Protein 1YWF (pdb70)

InterPro domains:
  IPR000387 Tyrosine-specific protein phosphatases domain [PS50056] (140-214)
  IPR026893 Tyrosine/serine-protein phosphatase IphP-type [PF13350] (5-275)
  IPR029021 Protein-tyrosine phosphatase-like [G3DSA:3.90.190.10] (4-276)
  IPR029021 Protein-tyrosine phosphatase-like [SSF52799] (5-275)

B-factor: mean 33.9, std 11.04, range [18.02, 76.94]

Solvent-accessible surface area: 10235 Å² total; per-residue (Å²): 220,123,1,44,24,14,17,12,25,6,13,0,9,86,37,1,116,72,9,108,105,20,34,1,4,1,0,0,2,0,0,66,4,65,113,54,0,61,58,7,0,67,176,58,34,5,55,5,0,0,1,0,1,12,81,100,0,28,84,74,7,17,98,11,119,32,25,152,74,21,77,46,22,111,1,39,0,48,11,0,17,122,144,131,79,80,47,6,33,138,62,0,19,69,15,0,98,75,2,1,80,71,130,8,0,44,116,0,1,65,86,0,0,58,10,0,8,58,30,108,18,0,0,0,0,2,0,4,0,2,5,1,0,1,1,1,2,7,3,1,0,59,8,2,55,25,107,186,106,53,12,26,46,1,2,63,77,2,60,99,17,11,75,94,5,83,63,39,0,61,80,6,54,136,55,112,170,123,28,109,36,0,14,3,1,69,12,0,62,138,30,85,44,12,100,13,2,1,0,5,85,40,94,0,15,58,4,0,60,94,18,0,66,127,76,55,58,48,16,27,14,0,14,168,92,10,54,5,53,115,51,21,9,76,135,0,83,59,27,0,78

Nearest PDB structures (foldseek):
  1ywf-assembly1_A  TM=1.004E+00  e=5.879E-43  Mycobacterium tuberculosis
  2oz5-assembly1_A  TM=9.245E-01  e=1.054E-34  Mycobacterium tuberculosis H37Rv
  2oz5-assembly2_B  TM=9.286E-01  e=2.859E-34  Mycobacterium tuberculosis H37Rv
  8dhi-assembly2_B  TM=7.497E-01  e=1.451E-12  Clostridioides difficile 6050
  8dhi-assembly1_A  TM=7.530E-01  e=2.725E-12  Clostridioides difficile 6050

Foldseek 3Di:
DDQPQWFPKDFLCVQVVVWDTLAEIFTAAQLRGDPSNQVVCVVSQAQEEEEQEAVLQCVFSHHRPHDPNHHYDDQHFDDLFPVPPVVLVVSLLVSLLCRLVTVRNLVSLLVSLLCLLVLGRYYYYYHGRQRSVLLSQLLLCVLLPDDPVSSVRSNQSSLVCLVVVVVVLVVCVVCCVVTPDDRLSVVCVVSVVDSSSSGDDSSSSVSNLVSCCVPQVHSVSSCVVSVHDVSSSVSSSVSTD

Structure (mmCIF, N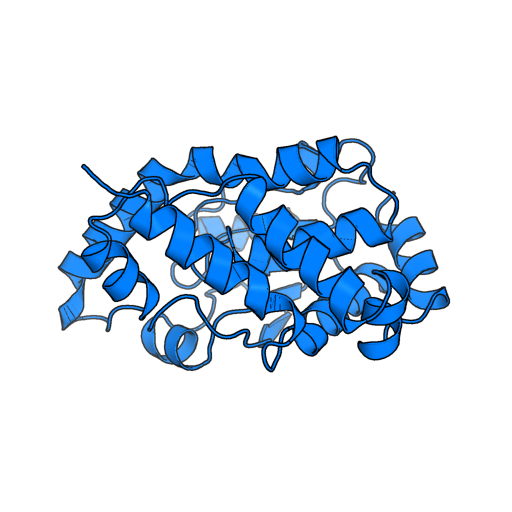/CA/C/O backbone):
data_1YWF
#
_entry.id   1YWF
#
_cell.length_a   113.068
_cell.length_b   113.068
_cell.length_c   53.292
_cell.angle_alpha   90.00
_cell.angle_beta   90.00
_cell.angle_gamma   90.00
#
_symmetry.space_group_name_H-M   'I 41'
#
loop_
_entity.id
_entity.type
_entity.pdbx_description
1 polymer 'PHOSPHOTYROSINE PROTEIN PHOSPHATASE PTPB'
2 non-polymer 'PHOSPHATE ION'
3 water water
#
loop_
_atom_site.group_PDB
_atom_site.id
_atom_site.type_symbol
_atom_site.label_atom_id
_atom_site.label_alt_id
_atom_site.label_comp_id
_atom_site.label_asym_id
_atom_site.label_entity_id
_atom_site.label_seq_id
_atom_site.pdbx_PDB_ins_code
_atom_site.Cartn_x
_atom_site.Cartn_y
_atom_site.Cartn_z
_atom_site.occupancy
_atom_site.B_iso_or_equiv
_atom_site.auth_seq_id
_atom_site.auth_comp_id
_atom_site.auth_asym_id
_atom_site.auth_atom_id
_atom_site.pdbx_PDB_model_num
ATOM 1 N N . ARG A 1 24 ? 7.511 46.981 14.258 1.00 46.91 4 ARG A N 1
ATOM 2 C CA . ARG A 1 24 ? 7.057 47.032 12.837 1.00 47.14 4 ARG A CA 1
ATOM 3 C C . ARG A 1 24 ? 7.149 48.454 12.261 1.00 44.77 4 ARG A C 1
ATOM 4 O O . ARG A 1 24 ? 7.798 48.643 11.247 1.00 45.20 4 ARG A O 1
ATOM 12 N N . GLU A 1 25 ? 6.489 49.425 12.914 1.00 42.64 5 GLU A N 1
ATOM 13 C CA . GLU A 1 25 ? 6.285 50.786 12.396 1.00 40.70 5 GLU A CA 1
ATOM 14 C C . GLU A 1 25 ? 7.010 51.885 13.188 1.00 37.71 5 GLU A C 1
ATOM 15 O O . GLU A 1 25 ? 7.249 51.776 14.392 1.00 37.47 5 GLU A O 1
ATOM 21 N N . LEU A 1 26 ? 7.297 52.974 12.490 1.00 34.71 6 LEU A N 1
ATOM 22 C CA . LEU A 1 26 ? 7.928 54.158 13.057 1.00 32.83 6 LEU A CA 1
ATOM 23 C C . LEU A 1 26 ? 7.124 55.354 12.548 1.00 32.42 6 LEU A C 1
ATOM 24 O O . LEU A 1 26 ? 7.421 55.925 11.503 1.00 31.01 6 LEU A O 1
ATOM 29 N N . PRO A 1 27 ? 6.021 55.686 13.228 1.00 31.97 7 PRO A N 1
ATOM 30 C CA . PRO A 1 27 ? 5.071 56.656 12.662 1.00 31.54 7 PRO A CA 1
ATOM 31 C C . PRO A 1 27 ? 5.654 58.019 12.286 1.00 29.40 7 PRO A C 1
ATOM 32 O O . PRO A 1 27 ? 6.359 58.672 13.062 1.00 31.00 7 PRO A O 1
ATOM 36 N N . GLY A 1 28 ? 5.386 58.417 11.036 1.00 28.81 8 GLY A N 1
ATOM 37 C CA . GLY A 1 28 ? 5.916 59.617 10.412 1.00 28.14 8 GLY A CA 1
ATOM 38 C C . GLY A 1 28 ? 7.143 59.366 9.540 1.00 26.94 8 GLY A C 1
ATOM 39 O O . GLY A 1 28 ? 7.557 60.229 8.751 1.00 26.16 8 GLY A O 1
ATOM 40 N N . ALA A 1 29 ? 7.683 58.159 9.650 1.00 26.13 9 ALA A N 1
ATOM 41 C CA . ALA A 1 29 ? 8.750 57.696 8.757 1.00 25.16 9 ALA A CA 1
ATOM 42 C C . ALA A 1 29 ? 8.313 56.419 8.034 1.00 25.14 9 ALA A C 1
ATOM 43 O O . ALA A 1 29 ? 7.221 55.876 8.276 1.00 25.57 9 ALA A O 1
ATOM 45 N N . TRP A 1 30 ? 9.132 55.968 7.091 1.00 24.79 10 TRP A N 1
ATOM 46 C CA . TRP A 1 30 ? 8.801 54.772 6.341 1.00 23.84 10 TRP A CA 1
ATOM 47 C C . TRP A 1 30 ? 10.106 53.977 6.084 1.00 23.68 10 TRP A C 1
ATOM 48 O O . TRP A 1 30 ? 11.196 54.413 6.461 1.00 21.87 10 TRP A O 1
ATOM 59 N N . ASN A 1 31 ? 9.963 52.795 5.522 1.00 22.49 11 ASN A N 1
ATOM 60 C CA . ASN A 1 31 ? 11.136 51.943 5.206 1.00 21.75 11 ASN A CA 1
ATOM 61 C C . ASN A 1 31 ? 11.981 51.670 6.455 1.00 20.98 11 ASN A C 1
ATOM 62 O O . ASN A 1 31 ? 13.206 51.602 6.401 1.00 21.93 11 ASN A O 1
ATOM 67 N N . PHE A 1 32 ? 11.309 51.467 7.570 1.00 21.68 12 PHE A N 1
ATOM 68 C CA . PHE A 1 32 ? 11.948 51.243 8.862 1.00 21.29 12 PHE A CA 1
ATOM 69 C C . PHE A 1 32 ? 12.048 49.773 9.242 1.00 20.70 12 PHE A C 1
ATOM 70 O O . PHE A 1 32 ? 11.089 49.016 9.167 1.00 22.11 12 PHE A O 1
ATOM 78 N N . ARG A 1 33 ? 13.212 49.360 9.695 1.00 20.61 13 ARG A N 1
ATOM 79 C CA . ARG A 1 33 ? 13.382 48.025 10.237 1.00 21.15 13 ARG A CA 1
ATOM 80 C C . ARG A 1 33 ? 14.617 47.938 11.086 1.00 21.28 13 ARG A C 1
ATOM 81 O O . ARG A 1 33 ? 15.544 48.703 10.936 1.00 21.58 13 ARG A O 1
ATOM 89 N N . ASP A 1 34 ? 14.584 46.992 12.022 1.00 22.41 14 ASP A N 1
ATOM 90 C CA . ASP A 1 34 ? 15.779 46.502 12.667 1.00 22.53 14 ASP A CA 1
ATOM 91 C C . ASP A 1 34 ? 16.467 45.565 11.655 1.00 22.55 14 ASP A C 1
ATOM 92 O O . ASP A 1 34 ? 15.847 44.680 11.057 1.00 22.99 14 ASP A O 1
ATOM 97 N N . VAL A 1 35 ? 17.761 45.694 11.515 1.00 22.86 15 VAL A N 1
ATOM 98 C CA . VAL A 1 35 ? 18.479 44.862 10.563 1.00 24.05 15 VAL A CA 1
ATOM 99 C C . VAL A 1 35 ? 18.433 43.426 11.022 1.00 24.50 15 VAL A C 1
ATOM 100 O O . VAL A 1 35 ? 18.482 42.511 10.224 1.00 22.99 15 VAL A O 1
ATOM 104 N N . ALA A 1 36 ? 18.311 43.243 12.339 1.00 24.05 16 ALA A N 1
ATOM 105 C CA . ALA A 1 36 ? 18.235 41.899 12.944 1.00 25.81 16 ALA A CA 1
ATOM 106 C C . ALA A 1 36 ? 16.917 41.185 12.596 1.00 27.13 16 ALA A C 1
ATOM 107 O O . ALA A 1 36 ? 16.831 39.985 12.735 1.00 27.81 16 ALA A O 1
ATOM 109 N N . ASP A 1 37 ? 15.907 41.918 12.128 1.00 27.98 17 ASP A N 1
ATOM 110 C CA . ASP A 1 37 ? 14.682 41.273 11.658 1.00 28.73 17 ASP A CA 1
ATOM 111 C C . ASP A 1 37 ? 15.004 40.350 10.493 1.00 29.07 17 ASP A C 1
ATOM 112 O O . ASP A 1 37 ? 14.352 39.344 10.313 1.00 30.53 17 ASP A O 1
ATOM 117 N N . THR A 1 38 ? 16.026 40.674 9.718 1.00 28.45 18 THR A N 1
ATOM 118 C CA . THR A 1 38 ? 16.424 39.884 8.579 1.00 27.82 18 THR A CA 1
ATOM 119 C C . THR A 1 38 ? 17.641 39.035 8.906 1.00 28.55 18 THR A C 1
ATOM 120 O O . THR A 1 38 ? 17.622 37.801 8.712 1.00 28.77 18 THR A O 1
ATOM 124 N N . ALA A 1 39 ? 18.691 39.684 9.412 1.00 27.94 19 ALA A N 1
ATOM 125 C CA . ALA A 1 39 ? 19.966 39.033 9.715 1.00 28.40 19 ALA A CA 1
ATOM 126 C C . ALA A 1 39 ? 19.838 38.519 11.116 1.00 29.58 19 ALA A C 1
ATOM 127 O O . ALA A 1 39 ? 20.212 39.211 12.059 1.00 29.94 19 ALA A O 1
ATOM 129 N N . THR A 1 40 ? 19.337 37.305 11.238 1.00 30.82 20 THR A N 1
ATOM 130 C CA . THR A 1 40 ? 18.941 36.786 12.519 1.00 33.20 20 THR A CA 1
ATOM 131 C C . THR A 1 40 ? 20.125 36.388 13.417 1.00 33.18 20 THR A C 1
ATOM 132 O O . THR A 1 40 ? 19.927 36.094 14.588 1.00 34.30 20 THR A O 1
ATOM 136 N N . ALA A 1 41 ? 21.338 36.419 12.894 1.00 33.33 21 ALA A N 1
ATOM 137 C CA . ALA A 1 41 ? 22.533 36.242 13.735 1.00 33.67 21 ALA A CA 1
ATOM 138 C C . ALA A 1 41 ? 22.880 37.499 14.531 1.00 34.19 21 ALA A C 1
ATOM 139 O O . ALA A 1 41 ? 23.684 37.437 15.478 1.00 34.52 21 ALA A O 1
ATOM 141 N N . LEU A 1 42 ? 22.312 38.647 14.151 1.00 32.65 22 LEU A N 1
ATOM 142 C CA . LEU A 1 42 ? 22.477 39.866 14.928 1.00 32.39 22 LEU A CA 1
ATOM 143 C C . LEU A 1 42 ? 21.610 39.869 16.173 1.00 31.74 22 LEU A C 1
ATOM 144 O O . LEU A 1 42 ? 20.489 39.369 16.165 1.00 31.53 22 LEU A O 1
ATOM 149 N N . ARG A 1 43 ? 22.124 40.462 17.231 1.00 31.58 23 ARG A N 1
ATOM 150 C CA . ARG A 1 43 ? 21.329 40.846 18.373 1.00 32.81 23 ARG A CA 1
ATOM 151 C C . ARG A 1 43 ? 20.327 41.908 17.930 1.00 32.72 23 ARG A C 1
ATOM 152 O O . ARG A 1 43 ? 20.713 42.871 17.284 1.00 31.45 23 ARG A O 1
ATOM 160 N N . PRO A 1 44 ? 19.065 41.741 18.302 1.00 33.30 24 PRO A N 1
ATOM 161 C CA . PRO A 1 44 ? 18.061 42.776 18.079 1.00 33.43 24 PRO A CA 1
ATOM 162 C C . PRO A 1 44 ? 18.325 44.038 18.886 1.00 33.05 24 PRO A C 1
ATOM 163 O O . PRO A 1 44 ? 18.981 44.006 19.927 1.00 33.47 24 PRO A O 1
ATOM 167 N N . GLY A 1 45 ? 17.848 45.165 18.370 1.00 32.33 25 GLY A N 1
ATOM 168 C CA . GLY A 1 45 ? 17.919 46.446 19.045 1.00 31.89 25 GLY A CA 1
ATOM 169 C C . GLY A 1 45 ? 19.214 47.228 18.951 1.00 32.08 25 GLY A C 1
ATOM 170 O O . GLY A 1 45 ? 19.419 48.201 19.699 1.00 32.75 25 GLY A O 1
ATOM 171 N N . ARG A 1 46 ? 20.116 46.808 18.070 1.00 30.09 26 ARG A N 1
ATOM 172 C CA . ARG A 1 46 ? 21.431 47.446 17.922 1.00 30.48 26 ARG A CA 1
ATOM 173 C C . ARG A 1 46 ? 21.540 48.359 16.680 1.00 28.67 26 ARG A C 1
ATOM 174 O O . ARG A 1 46 ? 22.088 49.468 16.758 1.00 29.16 26 ARG A O 1
ATOM 182 N N . LEU A 1 47 ? 21.047 47.872 15.539 1.00 26.64 27 LEU A N 1
ATOM 183 C CA . LEU A 1 47 ? 21.173 48.606 14.299 1.00 24.67 27 LEU A CA 1
ATOM 184 C C . LEU A 1 47 ? 19.851 48.646 13.555 1.00 22.50 27 LEU A C 1
ATOM 185 O O . LEU A 1 47 ? 19.363 47.637 13.098 1.00 20.72 27 LEU A O 1
ATOM 190 N N . PHE A 1 48 ? 19.321 49.837 13.459 1.00 21.65 28 PHE A N 1
ATOM 191 C CA . PHE A 1 48 ? 18.080 50.106 12.807 1.00 21.14 28 PHE A CA 1
ATOM 192 C C . PHE A 1 48 ? 18.390 50.998 11.603 1.00 19.54 28 PHE A C 1
ATOM 193 O O . PHE A 1 48 ? 19.449 51.628 11.522 1.00 21.04 28 PHE A O 1
ATOM 201 N N . ARG A 1 49 ? 17.401 51.061 10.730 1.00 20.38 29 ARG A N 1
ATOM 202 C CA . ARG A 1 49 ? 17.458 51.839 9.509 1.00 18.92 29 ARG A CA 1
ATOM 203 C C . ARG A 1 49 ? 16.072 52.311 9.112 1.00 19.50 29 ARG A C 1
ATOM 204 O O . ARG A 1 49 ? 15.081 51.630 9.381 1.00 18.98 29 ARG A O 1
ATOM 212 N N . SER A 1 50 ? 16.040 53.447 8.419 1.00 18.99 30 SER A N 1
ATOM 213 C CA . SER A 1 50 ? 14.786 54.030 7.992 1.00 18.63 30 SER A CA 1
ATOM 214 C C . SER A 1 50 ? 14.986 55.127 6.973 1.00 18.35 30 SER A C 1
ATOM 215 O O . SER A 1 50 ? 16.097 55.505 6.601 1.00 18.52 30 SER A O 1
ATOM 218 N N . SER A 1 51 ? 13.850 55.649 6.527 1.00 20.12 31 SER A N 1
ATOM 219 C CA . SER A 1 51 ? 13.777 56.923 5.846 1.00 20.18 31 SER A CA 1
ATOM 220 C C . SER A 1 51 ? 14.173 58.059 6.785 1.00 20.70 31 SER A C 1
ATOM 221 O O . SER A 1 51 ? 14.397 57.854 7.962 1.00 21.17 31 SER A O 1
ATOM 224 N N . GLU A 1 52 ? 14.189 59.256 6.248 1.00 22.11 32 GLU A N 1
ATOM 225 C CA . GLU A 1 52 ? 14.327 60.411 7.092 1.00 23.25 32 GLU A CA 1
ATOM 226 C C . GLU A 1 52 ? 13.234 60.477 8.172 1.00 23.89 32 GLU A C 1
ATOM 227 O O . GLU A 1 52 ? 12.142 59.891 8.077 1.00 23.70 32 GLU A O 1
ATOM 233 N N . LEU A 1 53 ? 13.577 61.255 9.187 1.00 24.71 33 LEU A N 1
ATOM 234 C CA . LEU A 1 53 ? 12.824 61.371 10.405 1.00 25.72 33 LEU A CA 1
ATOM 235 C C . LEU A 1 53 ? 12.233 62.784 10.547 1.00 27.12 33 LEU A C 1
ATOM 236 O O . LEU A 1 53 ? 11.744 63.118 11.610 1.00 28.65 33 LEU A O 1
ATOM 241 N N . SER A 1 54 ? 12.238 63.550 9.461 1.00 28.04 34 SER A N 1
ATOM 242 C CA . SER A 1 54 ? 11.816 64.963 9.494 1.00 28.62 34 SER A CA 1
ATOM 243 C C . SER A 1 54 ? 10.312 65.161 9.737 1.00 29.69 34 SER A C 1
ATOM 244 O O . SER A 1 54 ? 9.883 66.307 9.960 1.00 30.38 34 SER A O 1
ATOM 247 N N . ARG A 1 55 ? 9.530 64.077 9.711 1.00 29.16 35 ARG A N 1
ATOM 248 C CA . ARG A 1 55 ? 8.089 64.157 9.959 1.00 29.52 35 ARG A CA 1
ATOM 249 C C . ARG A 1 55 ? 7.657 63.114 10.970 1.00 30.36 35 ARG A C 1
ATOM 250 O O . ARG A 1 55 ? 6.482 62.735 11.053 1.00 29.10 35 ARG A O 1
ATOM 258 N N . LEU A 1 56 ? 8.623 62.655 11.750 1.00 30.18 36 LEU A N 1
ATOM 259 C CA . LEU A 1 56 ? 8.314 61.788 12.854 1.00 32.34 36 LEU A CA 1
ATOM 260 C C . LEU A 1 56 ? 7.243 62.506 13.664 1.00 33.27 36 LEU A C 1
ATOM 261 O O . LEU A 1 56 ? 7.333 63.729 13.859 1.00 32.39 36 LEU A O 1
ATOM 266 N N . ASP A 1 57 ? 6.265 61.752 14.145 1.00 35.17 37 ASP A N 1
ATOM 267 C CA . ASP A 1 57 ? 5.251 62.335 15.056 1.00 37.08 37 ASP A CA 1
ATOM 268 C C . ASP A 1 57 ? 5.433 61.900 16.511 1.00 37.79 37 ASP A C 1
ATOM 269 O O . ASP A 1 57 ? 6.443 61.316 16.858 1.00 37.54 37 ASP A O 1
ATOM 274 N N . ASP A 1 58 ? 4.467 62.205 17.382 1.00 38.31 38 ASP A N 1
ATOM 275 C CA . ASP A 1 58 ? 4.609 61.829 18.786 1.00 38.69 38 ASP A CA 1
ATOM 276 C C . ASP A 1 58 ? 4.781 60.335 18.955 1.00 37.78 38 ASP A C 1
ATOM 277 O O . ASP A 1 58 ? 5.598 59.886 19.760 1.00 38.31 38 ASP A O 1
ATOM 282 N N . ALA A 1 59 ? 4.003 59.561 18.209 1.00 36.68 39 ALA A N 1
ATOM 283 C CA . ALA A 1 59 ? 4.065 58.107 18.287 1.00 36.58 39 ALA A CA 1
ATOM 284 C C . ALA A 1 59 ? 5.433 57.607 17.773 1.00 35.91 39 ALA A C 1
ATOM 285 O O . ALA A 1 59 ? 6.014 56.661 18.319 1.00 35.28 39 ALA A O 1
ATOM 287 N N . GLY A 1 60 ? 5.948 58.257 16.745 1.00 35.33 40 GLY A N 1
ATOM 288 C CA . GLY A 1 60 ? 7.296 57.938 16.267 1.00 35.20 40 GLY A CA 1
ATOM 289 C C . GLY A 1 60 ? 8.386 58.218 17.295 1.00 34.81 40 GLY A C 1
ATOM 290 O O . GLY A 1 60 ? 9.320 57.432 17.456 1.00 34.92 40 GLY A O 1
ATOM 291 N N . ARG A 1 61 ? 8.297 59.351 17.981 1.00 35.65 41 ARG A N 1
ATOM 292 C CA . ARG A 1 61 ? 9.300 59.698 18.970 1.00 35.75 41 ARG A CA 1
ATOM 293 C C . ARG A 1 61 ? 9.257 58.681 20.093 1.00 37.10 41 ARG A C 1
ATOM 294 O O . ARG A 1 61 ? 10.295 58.291 20.642 1.00 37.65 41 ARG A O 1
ATOM 302 N N . ALA A 1 62 ? 8.053 58.238 20.441 1.00 38.18 42 ALA A N 1
ATOM 303 C CA . ALA A 1 62 ? 7.878 57.270 21.524 1.00 38.42 42 ALA A CA 1
ATOM 304 C C . ALA A 1 62 ? 8.398 55.909 21.116 1.00 38.32 42 ALA A C 1
ATOM 305 O O . ALA A 1 62 ? 8.952 55.181 21.927 1.00 37.15 42 ALA A O 1
ATOM 307 N N . THR A 1 63 ? 8.209 55.567 19.842 1.00 37.57 43 THR A N 1
ATOM 308 C CA . THR A 1 63 ? 8.756 54.324 19.328 1.00 37.21 43 THR A CA 1
ATOM 309 C C . THR A 1 63 ? 10.284 54.321 19.472 1.00 36.33 43 THR A C 1
ATOM 310 O O . THR A 1 63 ? 10.842 53.315 19.824 1.00 36.44 43 THR A O 1
ATOM 314 N N . LEU A 1 64 ? 10.948 55.436 19.192 1.00 36.74 44 LEU A N 1
ATOM 315 C CA . LEU A 1 64 ? 12.410 55.504 19.283 1.00 36.66 44 LEU A CA 1
ATOM 316 C C . LEU A 1 64 ? 12.877 55.316 20.729 1.00 37.24 44 LEU A C 1
ATOM 317 O O . LEU A 1 64 ? 13.840 54.613 20.978 1.00 36.26 44 LEU A O 1
ATOM 322 N N . ARG A 1 65 ? 12.147 55.914 21.675 1.00 38.31 45 ARG A N 1
ATOM 323 C CA . ARG A 1 65 ? 12.485 55.801 23.095 1.00 39.49 45 ARG A CA 1
ATOM 324 C C . ARG A 1 65 ? 12.296 54.381 23.589 1.00 39.97 45 ARG A C 1
ATOM 325 O O . ARG A 1 65 ? 13.113 53.864 24.338 1.00 40.63 45 ARG A O 1
ATOM 327 N N . ARG A 1 66 ? 11.186 53.775 23.179 1.00 41.00 46 ARG A N 1
ATOM 328 C CA . ARG A 1 66 ? 10.849 52.397 23.503 1.00 41.33 46 ARG A CA 1
ATOM 329 C C . ARG A 1 66 ? 11.912 51.412 23.025 1.00 40.34 46 ARG A C 1
ATOM 330 O O . ARG A 1 66 ? 12.278 50.485 23.731 1.00 39.81 46 ARG A O 1
ATOM 338 N N . LEU A 1 67 ? 12.402 51.620 21.809 1.00 39.47 47 LEU A N 1
ATOM 339 C CA . LEU A 1 67 ? 13.439 50.765 21.223 1.00 38.25 47 LEU A CA 1
ATOM 340 C C . LEU A 1 67 ? 14.826 51.006 21.800 1.00 37.39 47 LEU A C 1
ATOM 341 O O . LEU A 1 67 ? 15.742 50.247 21.530 1.00 38.19 47 LEU A O 1
ATOM 346 N N . GLY A 1 68 ? 14.997 52.083 22.557 1.00 36.96 48 GLY A N 1
ATOM 347 C CA . GLY A 1 68 ? 16.262 52.383 23.191 1.00 35.72 48 GLY A CA 1
ATOM 348 C C . GLY A 1 68 ? 17.323 52.969 22.286 1.00 34.43 48 GLY A C 1
ATOM 349 O O . GLY A 1 68 ? 18.512 52.912 22.607 1.00 34.93 48 GLY A O 1
ATOM 350 N N . ILE A 1 69 ? 16.910 53.540 21.149 1.00 33.30 49 ILE A N 1
ATOM 351 C CA . ILE A 1 69 ? 17.849 54.176 20.252 1.00 31.75 49 ILE A CA 1
ATOM 352 C C . ILE A 1 69 ? 18.393 55.461 20.882 1.00 31.44 49 ILE A C 1
ATOM 353 O O . ILE A 1 69 ? 17.614 56.332 21.269 1.00 31.61 49 ILE A O 1
ATOM 358 N N . THR A 1 70 ? 19.713 55.583 20.950 1.00 31.26 50 THR A N 1
ATOM 359 C CA . THR A 1 70 ? 20.380 56.742 21.535 1.00 31.21 50 THR A CA 1
ATOM 360 C C . THR A 1 70 ? 21.064 57.625 20.530 1.00 30.07 50 THR A C 1
ATOM 361 O O . THR A 1 70 ? 21.440 58.769 20.840 1.00 30.33 50 THR A O 1
ATOM 365 N N . ASP A 1 71 ? 21.266 57.099 19.322 1.00 28.35 51 ASP A N 1
ATOM 366 C CA . ASP A 1 71 ? 22.043 57.794 18.328 1.00 27.13 51 ASP A CA 1
ATOM 367 C C . ASP A 1 71 ? 21.424 57.580 16.963 1.00 26.83 51 ASP A C 1
ATOM 368 O O . ASP A 1 71 ? 20.989 56.478 16.652 1.00 25.91 51 ASP A O 1
ATOM 373 N N . VAL A 1 72 ? 21.439 58.642 16.185 1.00 26.08 52 VAL A N 1
ATOM 374 C CA . VAL A 1 72 ? 20.957 58.631 14.813 1.00 25.97 52 VAL A CA 1
ATOM 375 C C . VAL A 1 72 ? 22.071 59.134 13.909 1.00 25.23 52 VAL A C 1
ATOM 376 O O . VAL A 1 72 ? 22.754 60.157 14.173 1.00 25.88 52 VAL A O 1
ATOM 380 N N . ALA A 1 73 ? 22.289 58.408 12.829 1.00 22.70 53 ALA A N 1
ATOM 381 C CA . ALA A 1 73 ? 23.212 58.809 11.824 1.00 22.61 53 ALA A CA 1
ATOM 382 C C . ALA A 1 73 ? 22.408 59.327 10.642 1.00 23.54 53 ALA A C 1
ATOM 383 O O . ALA A 1 73 ? 21.761 58.525 9.925 1.00 22.31 53 ALA A O 1
ATOM 385 N N . ASP A 1 74 ? 22.443 60.650 10.458 1.00 23.06 54 ASP A N 1
ATOM 386 C CA . ASP A 1 74 ? 21.694 61.362 9.404 1.00 23.07 54 ASP A CA 1
ATOM 387 C C . ASP A 1 74 ? 22.618 61.648 8.212 1.00 22.64 54 ASP A C 1
ATOM 388 O O . ASP A 1 74 ? 23.448 62.564 8.223 1.00 22.25 54 ASP A O 1
ATOM 393 N N . LEU A 1 75 ? 22.488 60.806 7.190 1.00 20.56 55 LEU A N 1
ATOM 394 C CA . LEU A 1 75 ? 23.355 60.782 6.019 1.00 21.67 55 LEU A CA 1
ATOM 395 C C . LEU A 1 75 ? 22.882 61.732 4.943 1.00 22.28 55 LEU A C 1
ATOM 396 O O . LEU A 1 75 ? 23.489 61.808 3.893 1.00 21.45 55 LEU A O 1
ATOM 401 N N . ARG A 1 76 ? 21.810 62.474 5.195 1.00 24.20 56 ARG A N 1
ATOM 402 C CA . ARG A 1 76 ? 21.311 63.404 4.188 1.00 23.52 56 ARG A CA 1
ATOM 403 C C . ARG A 1 76 ? 22.318 64.514 3.869 1.00 25.73 56 ARG A C 1
ATOM 404 O O . ARG A 1 76 ? 23.088 64.949 4.725 1.00 26.08 56 ARG A O 1
ATOM 412 N N . SER A 1 77 ? 22.300 64.977 2.619 1.00 27.35 57 SER A N 1
ATOM 413 C CA . SER A 1 77 ? 23.086 66.141 2.234 1.00 29.60 57 SER A CA 1
ATOM 414 C C . SER A 1 77 ? 22.610 67.383 2.972 1.00 30.93 57 SER A C 1
ATOM 415 O O . SER A 1 77 ? 21.479 67.449 3.408 1.00 30.77 57 SER A O 1
ATOM 418 N N . SER A 1 78 ? 23.460 68.400 3.136 1.00 31.90 58 SER A N 1
ATOM 419 C CA . SER A 1 78 ? 22.973 69.538 3.892 1.00 33.34 58 SER A CA 1
ATOM 420 C C . SER A 1 78 ? 21.817 70.256 3.124 1.00 32.27 58 SER A C 1
ATOM 421 O O . SER A 1 78 ? 20.982 70.832 3.761 1.00 33.41 58 SER A O 1
ATOM 424 N N . ARG A 1 79 ? 21.763 70.201 1.796 1.00 33.11 59 ARG A N 1
ATOM 425 C CA . ARG A 1 79 ? 20.587 70.731 1.094 1.00 34.26 59 ARG A CA 1
ATOM 426 C C . ARG A 1 79 ? 19.321 70.013 1.571 1.00 32.54 59 ARG A C 1
ATOM 427 O O . ARG A 1 79 ? 18.289 70.622 1.849 1.00 32.73 59 ARG A O 1
ATOM 435 N N . GLU A 1 80 ? 19.384 68.685 1.628 1.00 30.35 60 GLU A N 1
ATOM 436 C CA . GLU A 1 80 ? 18.227 67.904 2.033 1.00 28.04 60 GLU A CA 1
ATOM 437 C C . GLU A 1 80 ? 17.812 68.278 3.447 1.00 27.13 60 GLU A C 1
ATOM 438 O O . GLU A 1 80 ? 16.642 68.465 3.755 1.00 26.84 60 GLU A O 1
ATOM 444 N N . VAL A 1 81 ? 18.780 68.408 4.351 1.00 26.83 61 VAL A N 1
ATOM 445 C CA . VAL A 1 81 ? 18.455 68.761 5.700 1.00 27.38 61 VAL A CA 1
ATOM 446 C C . VAL A 1 81 ? 17.865 70.179 5.774 1.00 28.68 61 VAL A C 1
ATOM 447 O O . VAL A 1 81 ? 16.957 70.443 6.574 1.00 28.48 61 VAL A O 1
ATOM 451 N N . ALA A 1 82 ? 18.376 71.068 4.940 1.00 30.28 62 ALA A N 1
ATOM 452 C CA . ALA A 1 82 ? 17.906 72.461 4.939 1.00 30.97 62 ALA A CA 1
ATOM 453 C C . ALA A 1 82 ? 16.415 72.490 4.581 1.00 32.05 62 ALA A C 1
ATOM 454 O O . ALA A 1 82 ? 15.619 73.221 5.204 1.00 32.43 62 ALA A O 1
ATOM 456 N N . ARG A 1 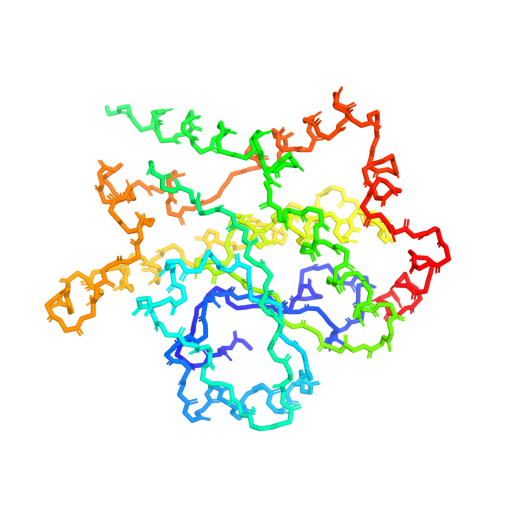83 ? 16.048 71.715 3.554 1.00 31.45 63 ARG A N 1
ATOM 457 C CA . ARG A 1 83 ? 14.685 71.759 3.007 1.00 31.11 63 ARG A CA 1
ATOM 458 C C . ARG A 1 83 ? 13.693 70.961 3.824 1.00 31.22 63 ARG A C 1
ATOM 459 O O . ARG A 1 83 ? 12.585 71.432 4.155 1.00 30.37 63 ARG A O 1
ATOM 467 N N . ARG A 1 84 ? 14.068 69.725 4.126 1.00 29.23 64 ARG A N 1
ATOM 468 C CA . ARG A 1 84 ? 13.191 68.830 4.823 1.00 28.77 64 ARG A CA 1
ATOM 469 C C . ARG A 1 84 ? 13.172 69.063 6.310 1.00 28.36 64 ARG A C 1
ATOM 470 O O . ARG A 1 84 ? 12.246 68.629 6.978 1.00 30.43 64 ARG A O 1
ATOM 478 N N . GLY A 1 85 ? 14.194 69.748 6.831 1.00 29.71 65 GLY A N 1
ATOM 479 C CA . GLY A 1 85 ? 14.331 69.971 8.258 1.00 30.00 65 GLY A CA 1
ATOM 480 C C . GLY A 1 85 ? 15.073 68.867 9.026 1.00 31.51 65 GLY A C 1
ATOM 481 O O . GLY A 1 85 ? 15.293 67.746 8.482 1.00 29.23 65 GLY A O 1
ATOM 482 N N . PRO A 1 86 ? 15.450 69.162 10.280 1.00 31.54 66 PRO A N 1
ATOM 483 C CA . PRO A 1 86 ? 16.044 68.162 11.164 1.00 31.77 66 PRO A CA 1
ATOM 484 C C . PRO A 1 86 ? 15.097 67.021 11.537 1.00 31.59 66 PRO A C 1
ATOM 485 O O . PRO A 1 86 ? 13.868 67.144 11.543 1.00 30.57 66 PRO A O 1
ATOM 489 N N . GLY A 1 87 ? 15.692 65.887 11.850 1.00 30.75 67 GLY A N 1
ATOM 490 C CA . GLY A 1 87 ? 14.948 64.798 12.405 1.00 31.34 67 GLY A CA 1
ATOM 491 C C . GLY A 1 87 ? 14.259 65.240 13.680 1.00 32.44 67 GLY A C 1
ATOM 492 O O . GLY A 1 87 ? 14.873 65.861 14.561 1.00 31.76 67 GLY A O 1
ATOM 493 N N . ARG A 1 88 ? 12.968 64.933 13.761 1.00 33.49 68 ARG A N 1
ATOM 494 C CA . ARG A 1 88 ? 12.141 65.338 14.890 1.00 34.30 68 ARG A CA 1
ATOM 495 C C . ARG A 1 88 ? 12.184 64.297 15.983 1.00 34.79 68 ARG A C 1
ATOM 496 O O . ARG A 1 88 ? 11.191 63.669 16.315 1.00 35.43 68 ARG A O 1
ATOM 504 N N . VAL A 1 89 ? 13.374 64.137 16.566 1.00 36.11 69 VAL A N 1
ATOM 505 C CA . VAL A 1 89 ? 13.622 63.072 17.500 1.00 37.51 69 VAL A CA 1
ATOM 506 C C . VAL A 1 89 ? 13.284 63.517 18.902 1.00 39.55 69 VAL A C 1
ATOM 507 O O . VAL A 1 89 ? 13.246 64.706 19.187 1.00 39.65 69 VAL A O 1
ATOM 511 N N . PRO A 1 90 ? 13.021 62.571 19.777 1.00 41.59 70 PRO A N 1
ATOM 512 C CA . PRO A 1 90 ? 12.866 62.927 21.186 1.00 43.09 70 PRO A CA 1
ATOM 513 C C . PRO A 1 90 ? 14.193 63.344 21.788 1.00 44.69 70 PRO A C 1
ATOM 514 O O . PRO A 1 90 ? 15.257 63.214 21.172 1.00 44.85 70 PRO A O 1
ATOM 518 N N . ASP A 1 91 ? 14.111 63.900 22.987 1.00 46.09 71 ASP A N 1
ATOM 519 C CA . ASP A 1 91 ? 15.298 64.287 23.736 1.00 46.78 71 ASP A CA 1
ATOM 520 C C . ASP A 1 91 ? 15.946 63.026 24.271 1.00 45.56 71 ASP A C 1
ATOM 521 O O . ASP A 1 91 ? 15.275 61.987 24.481 1.00 46.31 71 ASP A O 1
ATOM 526 N N . GLY A 1 92 ? 17.258 63.103 24.457 1.00 43.96 72 GLY A N 1
ATOM 527 C CA . GLY A 1 92 ? 18.040 61.934 24.804 1.00 43.03 72 GLY A CA 1
ATOM 528 C C . GLY A 1 92 ? 18.622 61.203 23.588 1.00 41.89 72 GLY A C 1
ATOM 529 O O . GLY A 1 92 ? 19.355 60.241 23.777 1.00 42.12 72 GLY A O 1
ATOM 530 N N . ILE A 1 93 ? 18.302 61.649 22.362 1.00 39.77 73 ILE A N 1
ATOM 531 C CA . ILE A 1 93 ? 18.890 61.058 21.141 1.00 37.81 73 ILE A CA 1
ATOM 532 C C . ILE A 1 93 ? 19.804 62.039 20.446 1.00 36.48 73 ILE A C 1
ATOM 533 O O . ILE A 1 93 ? 19.399 63.127 20.047 1.00 37.06 73 ILE A O 1
ATOM 538 N N . ASP A 1 94 ? 21.054 61.641 20.287 1.00 34.98 74 ASP A N 1
ATOM 539 C CA . ASP A 1 94 ? 22.059 62.426 19.617 1.00 34.09 74 ASP A CA 1
ATOM 540 C C . ASP A 1 94 ? 21.979 62.123 18.126 1.00 33.29 74 ASP A C 1
ATOM 541 O O . ASP A 1 94 ? 22.184 60.969 17.735 1.00 31.14 74 ASP A O 1
ATOM 546 N N . VAL A 1 95 ? 21.698 63.157 17.337 1.00 31.65 75 VAL A N 1
ATOM 547 C CA . VAL A 1 95 ? 21.634 63.097 15.877 1.00 31.26 75 VAL A CA 1
ATOM 548 C C . VAL A 1 95 ? 22.967 63.583 15.333 1.00 30.44 75 VAL A C 1
ATOM 549 O O . VAL A 1 95 ? 23.370 64.749 15.543 1.00 30.85 75 VAL A O 1
ATOM 553 N N . HIS A 1 96 ? 23.672 62.678 14.655 1.00 28.49 76 HIS A N 1
ATOM 554 C CA . HIS A 1 96 ? 24.951 62.955 14.078 1.00 27.56 76 HIS A CA 1
ATOM 555 C C . HIS A 1 96 ? 24.741 63.262 12.597 1.00 27.84 76 HIS A C 1
ATOM 556 O O . HIS A 1 96 ? 24.275 62.397 11.850 1.00 25.96 76 HIS A O 1
ATOM 563 N N . LEU A 1 97 ? 25.057 64.490 12.198 1.00 26.30 77 LEU A N 1
ATOM 564 C CA . LEU A 1 97 ? 24.989 64.916 10.803 1.00 26.53 77 LEU A CA 1
ATOM 565 C C . LEU A 1 97 ? 26.202 64.431 10.046 1.00 26.12 77 LEU A C 1
ATOM 566 O O . LEU A 1 97 ? 27.356 64.854 10.300 1.00 26.72 77 LEU A O 1
ATOM 571 N N . LEU A 1 98 ? 25.960 63.511 9.122 1.00 24.49 78 LEU A N 1
ATOM 572 C CA . LEU A 1 98 ? 26.987 62.852 8.348 1.00 24.77 78 LEU A CA 1
ATOM 573 C C . LEU A 1 98 ? 26.666 62.914 6.879 1.00 24.03 78 LEU A C 1
ATOM 574 O O . LEU A 1 98 ? 26.346 61.895 6.266 1.00 24.35 78 LEU A O 1
ATOM 579 N N . PRO A 1 99 ? 26.738 64.107 6.279 1.00 24.69 79 PRO A N 1
ATOM 580 C CA . PRO A 1 99 ? 26.223 64.311 4.917 1.00 24.43 79 PRO A CA 1
ATOM 581 C C . PRO A 1 99 ? 26.899 63.418 3.913 1.00 24.65 79 PRO A C 1
ATOM 582 O O . PRO A 1 99 ? 28.126 63.250 3.902 1.00 23.73 79 PRO A O 1
ATOM 586 N N . PHE A 1 100 ? 26.080 62.822 3.052 1.00 23.14 80 PHE A N 1
ATOM 587 C CA . PHE A 1 100 ? 26.536 61.906 2.041 1.00 24.09 80 PHE A CA 1
ATOM 588 C C . PHE A 1 100 ? 25.801 62.412 0.819 1.00 24.02 80 PHE A C 1
ATOM 589 O O . PHE A 1 100 ? 24.565 62.441 0.842 1.00 24.85 80 PHE A O 1
ATOM 597 N N . PRO A 1 101 ? 26.521 62.824 -0.223 1.00 26.58 81 PRO A N 1
ATOM 598 C CA . PRO A 1 101 ? 25.874 63.386 -1.427 1.00 27.67 81 PRO A CA 1
ATOM 599 C C . PRO A 1 101 ? 24.690 62.556 -1.967 1.00 27.54 81 PRO A C 1
ATOM 600 O O . PRO A 1 101 ? 24.768 61.326 -2.162 1.00 25.92 81 PRO A O 1
ATOM 604 N N . ASP A 1 102 ? 23.585 63.244 -2.236 1.00 28.63 82 ASP A N 1
ATOM 605 C CA . ASP A 1 102 ? 22.382 62.548 -2.676 1.00 29.47 82 ASP A CA 1
ATOM 606 C C . ASP A 1 102 ? 22.447 62.073 -4.125 1.00 30.86 82 ASP A C 1
ATOM 607 O O . ASP A 1 102 ? 23.451 62.310 -4.823 1.00 31.66 82 ASP A O 1
ATOM 612 N N . LEU A 1 103 ? 21.392 61.394 -4.573 1.00 31.97 83 LEU A N 1
ATOM 613 C CA . LEU A 1 103 ? 21.396 60.723 -5.876 1.00 33.57 83 LEU A CA 1
ATOM 614 C C . LEU A 1 103 ? 20.813 61.574 -7.010 1.00 36.10 83 LEU A C 1
ATOM 615 O O . LEU A 1 103 ? 20.536 61.046 -8.104 1.00 37.42 83 LEU A O 1
ATOM 620 N N . ALA A 1 104 ? 20.676 62.870 -6.765 1.00 38.59 84 ALA A N 1
ATOM 621 C CA . ALA A 1 104 ? 20.171 63.834 -7.750 1.00 41.04 84 ALA A CA 1
ATOM 622 C C . ALA A 1 104 ? 21.276 64.347 -8.683 1.00 43.58 84 ALA A C 1
ATOM 623 O O . ALA A 1 104 ? 22.457 64.187 -8.384 1.00 42.80 84 ALA A O 1
ATOM 625 N N . ASP A 1 105 ? 20.869 64.980 -9.793 1.00 47.15 85 ASP A N 1
ATOM 626 C CA . ASP A 1 105 ? 21.798 65.588 -10.784 1.00 49.80 85 ASP A CA 1
ATOM 627 C C . ASP A 1 105 ? 22.599 66.781 -10.228 1.00 50.83 85 ASP A C 1
ATOM 628 O O . ASP A 1 105 ? 22.062 67.650 -9.506 1.00 52.35 85 ASP A O 1
ATOM 633 N N . SER A 1 137 ? 9.400 50.819 -23.510 1.00 76.20 117 SER A N 1
ATOM 634 C CA . SER A 1 137 ? 9.750 51.633 -22.348 1.00 76.13 117 SER A CA 1
ATOM 635 C C . SER A 1 137 ? 11.150 51.285 -21.839 1.00 75.92 117 SER A C 1
ATOM 636 O O . SER A 1 137 ? 11.379 50.190 -21.303 1.00 75.98 117 SER A O 1
ATOM 639 N N . ILE A 1 138 ? 12.083 52.218 -22.022 1.00 75.53 118 ILE A N 1
ATOM 640 C CA . ILE A 1 138 ? 13.423 52.075 -21.465 1.00 75.16 118 ILE A CA 1
ATOM 641 C C . ILE A 1 138 ? 13.535 52.851 -20.157 1.00 74.23 118 ILE A C 1
ATOM 642 O O . ILE A 1 138 ? 13.931 54.024 -20.140 1.00 74.24 118 ILE A O 1
ATOM 647 N N . ASN A 1 139 ? 13.164 52.180 -19.063 1.00 73.16 119 ASN A N 1
ATOM 648 C CA . ASN A 1 139 ? 13.697 52.501 -17.734 1.00 71.77 119 ASN A CA 1
ATOM 649 C C . ASN A 1 139 ? 14.773 51.454 -17.425 1.00 70.24 119 ASN A C 1
ATOM 650 O O . ASN A 1 139 ? 14.870 50.916 -16.324 1.00 70.37 119 ASN A O 1
ATOM 655 N N . ASP A 1 140 ? 15.552 51.148 -18.459 1.00 68.12 120 ASP A N 1
ATOM 656 C CA . ASP A 1 140 ? 16.877 50.574 -18.323 1.00 66.29 120 ASP A CA 1
ATOM 657 C C . ASP A 1 140 ? 17.792 51.779 -18.132 1.00 63.79 120 ASP A C 1
ATOM 658 O O . ASP A 1 140 ? 18.947 51.644 -17.728 1.00 63.67 120 ASP A O 1
ATOM 663 N N . ALA A 1 141 ? 17.253 52.956 -18.459 1.00 60.78 121 ALA A N 1
ATOM 664 C CA . ALA A 1 141 ? 17.908 54.235 -18.240 1.00 58.62 121 ALA A CA 1
ATOM 665 C C . ALA A 1 141 ? 18.000 54.564 -16.750 1.00 56.57 121 ALA A C 1
ATOM 666 O O . ALA A 1 141 ? 18.981 55.150 -16.299 1.00 55.77 121 ALA A O 1
ATOM 668 N N . ALA A 1 142 ? 16.956 54.211 -16.009 1.00 54.31 122 ALA A N 1
ATOM 669 C CA . ALA A 1 142 ? 16.948 54.374 -14.558 1.00 53.07 122 ALA A CA 1
ATOM 670 C C . ALA A 1 142 ? 17.962 53.416 -13.935 1.00 51.24 122 ALA A C 1
ATOM 671 O O . ALA A 1 142 ? 18.735 53.810 -13.065 1.00 50.77 122 ALA A O 1
ATOM 673 N N . THR A 1 143 ? 17.963 52.180 -14.415 1.00 49.38 123 THR A N 1
ATOM 674 C CA . THR A 1 143 ? 18.898 51.169 -13.965 1.00 49.14 123 THR A CA 1
ATOM 675 C C . THR A 1 143 ? 20.361 51.566 -14.157 1.00 48.33 123 THR A C 1
ATOM 676 O O . THR A 1 143 ? 21.188 51.372 -13.260 1.00 47.35 123 THR A O 1
ATOM 680 N N . ARG A 1 144 ? 20.674 52.112 -15.332 1.00 47.22 124 ARG A N 1
ATOM 681 C CA . ARG A 1 144 ? 22.012 52.607 -15.653 1.00 46.58 124 ARG A CA 1
ATOM 682 C C . ARG A 1 144 ? 22.393 53.750 -14.726 1.00 44.47 124 ARG A C 1
ATOM 683 O O . ARG A 1 144 ? 23.509 53.812 -14.214 1.00 44.47 124 ARG A O 1
ATOM 691 N N . TYR A 1 145 ? 21.473 54.690 -14.571 1.00 41.51 125 TYR A N 1
ATOM 692 C CA . TYR A 1 145 ? 21.719 55.876 -13.783 1.00 40.24 125 TYR A CA 1
ATOM 693 C C . TYR A 1 145 ? 22.017 55.496 -12.319 1.00 38.85 125 TYR A C 1
ATOM 694 O O . TYR A 1 145 ? 22.994 55.953 -11.725 1.00 38.24 125 TYR A O 1
ATOM 703 N N . MET A 1 146 ? 21.155 54.657 -11.770 1.00 37.53 126 MET A N 1
ATOM 704 C CA . MET A 1 146 ? 21.268 54.224 -10.381 1.00 36.97 126 MET A CA 1
ATOM 705 C C . MET A 1 146 ? 22.529 53.424 -10.157 1.00 36.51 126 MET A C 1
ATOM 706 O O . MET A 1 146 ? 23.234 53.637 -9.163 1.00 35.98 126 MET A O 1
ATOM 711 N N . THR A 1 147 ? 22.856 52.544 -11.098 1.00 36.70 127 THR A N 1
ATOM 712 C CA . THR A 1 147 ? 24.054 51.732 -10.978 1.00 36.96 127 THR A CA 1
ATOM 713 C C . THR A 1 147 ? 25.275 52.660 -10.904 1.00 37.31 127 THR A C 1
ATOM 714 O O . THR A 1 147 ? 26.178 52.470 -10.071 1.00 36.83 127 THR A O 1
ATOM 718 N N . ASP A 1 148 ? 25.278 53.691 -11.747 1.00 37.74 128 ASP A N 1
ATOM 719 C CA . ASP A 1 148 ? 26.390 54.628 -11.816 1.00 38.33 128 ASP A CA 1
ATOM 720 C C . ASP A 1 148 ? 26.526 55.490 -10.562 1.00 37.17 128 ASP A C 1
ATOM 721 O O . ASP A 1 148 ? 27.636 55.770 -10.124 1.00 36.50 128 ASP A O 1
ATOM 726 N N . GLU A 1 149 ? 25.389 55.811 -9.940 1.00 36.16 129 GLU A N 1
ATOM 727 C CA . GLU A 1 149 ? 25.366 56.521 -8.684 1.00 35.61 129 GLU A CA 1
ATOM 728 C C . GLU A 1 149 ? 26.072 55.656 -7.596 1.00 34.61 129 GLU A C 1
ATOM 729 O O . GLU A 1 149 ? 26.926 56.154 -6.880 1.00 33.43 129 GLU A O 1
ATOM 735 N N . TYR A 1 150 ? 25.694 54.380 -7.499 1.00 33.12 130 TYR A N 1
ATOM 736 C CA . TYR A 1 150 ? 26.256 53.448 -6.522 1.00 33.25 130 TYR A CA 1
ATOM 737 C C . TYR A 1 150 ? 27.742 53.234 -6.762 1.00 34.03 130 TYR A C 1
ATOM 738 O O . TYR A 1 150 ? 28.552 53.166 -5.844 1.00 32.52 130 TYR A O 1
ATOM 747 N N . ARG A 1 151 ? 28.082 53.124 -8.031 1.00 35.58 131 ARG A N 1
ATOM 748 C CA . ARG A 1 151 ? 29.469 52.993 -8.435 1.00 37.35 131 ARG A CA 1
ATOM 749 C C . ARG A 1 151 ? 30.356 54.088 -7.814 1.00 36.50 131 ARG A C 1
ATOM 750 O O . ARG A 1 151 ? 31.486 53.814 -7.439 1.00 37.59 131 ARG A O 1
ATOM 758 N N . GLN A 1 152 ? 29.838 55.305 -7.695 1.00 35.62 132 GLN A N 1
ATOM 759 C CA . GLN A 1 152 ? 30.560 56.432 -7.131 1.00 35.54 132 GLN A CA 1
ATOM 760 C C . GLN A 1 152 ? 30.490 56.580 -5.604 1.00 33.09 132 GLN A C 1
ATOM 761 O O . GLN A 1 152 ? 31.205 57.394 -5.043 1.00 33.22 132 GLN A O 1
ATOM 767 N N . PHE A 1 153 ? 29.624 55.800 -4.947 1.00 30.95 133 PHE A N 1
ATOM 768 C CA . PHE A 1 153 ? 29.417 55.909 -3.495 1.00 29.70 133 PHE A CA 1
ATOM 769 C C . PHE A 1 153 ? 30.714 55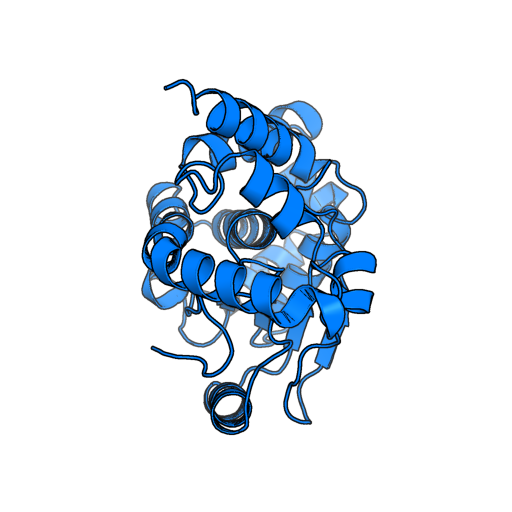.868 -2.689 1.00 28.82 133 PHE A C 1
ATOM 770 O O . PHE A 1 153 ? 30.919 56.705 -1.821 1.00 29.56 133 PHE A O 1
ATOM 778 N N . PRO A 1 154 ? 31.579 54.886 -2.923 1.00 30.47 134 PRO A N 1
ATOM 779 C CA . PRO A 1 154 ? 32.740 54.706 -2.038 1.00 29.90 134 PRO A CA 1
ATOM 780 C C . PRO A 1 154 ? 33.663 55.930 -1.973 1.00 31.35 134 PRO A C 1
ATOM 781 O O . PRO A 1 154 ? 34.207 56.223 -0.900 1.00 29.21 134 PRO A O 1
ATOM 785 N N . THR A 1 155 ? 33.794 56.649 -3.090 1.00 31.74 135 THR A N 1
ATOM 786 C CA . THR A 1 155 ? 34.677 57.824 -3.152 1.00 32.60 135 THR A CA 1
ATOM 787 C C . THR A 1 155 ? 33.965 59.150 -2.933 1.00 32.97 135 THR A C 1
ATOM 788 O O . THR A 1 155 ? 34.618 60.191 -2.886 1.00 33.07 135 THR A O 1
ATOM 792 N N . ARG A 1 156 ? 32.642 59.152 -2.743 1.00 32.05 136 ARG A N 1
ATOM 793 C CA . ARG A 1 156 ? 31.958 60.405 -2.479 1.00 32.64 136 ARG A CA 1
ATOM 794 C C . ARG A 1 156 ? 32.512 61.061 -1.239 1.00 32.38 136 ARG A C 1
ATOM 795 O O . ARG A 1 156 ? 32.822 60.390 -0.271 1.00 32.81 136 ARG A O 1
ATOM 803 N N . ASN A 1 157 ? 32.590 62.382 -1.262 1.00 32.93 137 ASN A N 1
ATOM 804 C CA . ASN A 1 157 ? 32.967 63.139 -0.086 1.00 32.94 137 ASN A CA 1
ATOM 805 C C . ASN A 1 157 ? 31.947 62.948 1.025 1.00 31.57 137 ASN A C 1
ATOM 806 O O . ASN A 1 157 ? 30.798 63.295 0.867 1.00 30.50 137 ASN A O 1
ATOM 811 N N . GLY A 1 158 ? 32.391 62.416 2.164 1.00 29.86 138 GLY A N 1
ATOM 812 C CA . GLY A 1 158 ? 31.518 62.104 3.270 1.00 28.47 138 GLY A CA 1
ATOM 813 C C . GLY A 1 158 ? 31.160 60.627 3.461 1.00 26.96 138 GLY A C 1
ATOM 814 O O . GLY A 1 158 ? 30.646 60.267 4.503 1.00 27.45 138 GLY A O 1
ATOM 815 N N . ALA A 1 159 ? 31.367 59.782 2.466 1.00 26.64 139 ALA A N 1
ATOM 816 C CA . ALA A 1 159 ? 31.012 58.354 2.578 1.00 25.58 139 ALA A CA 1
ATOM 817 C C . ALA A 1 159 ? 31.850 57.638 3.649 1.00 25.65 139 ALA A C 1
ATOM 818 O O . ALA A 1 159 ? 31.313 56.973 4.530 1.00 23.96 139 ALA A O 1
ATOM 820 N N . GLN A 1 160 ? 33.163 57.812 3.575 1.00 26.10 140 GLN A N 1
ATOM 821 C CA . GLN A 1 160 ? 34.042 57.256 4.609 1.00 25.22 140 GLN A CA 1
ATOM 822 C C . GLN A 1 160 ? 33.744 57.848 5.965 1.00 24.52 140 GLN A C 1
ATOM 823 O O . GLN A 1 160 ? 33.681 57.116 6.934 1.00 24.39 140 GLN A O 1
ATOM 829 N N . ARG A 1 161 ? 33.554 59.158 6.047 1.00 24.45 141 ARG A N 1
ATOM 830 C CA . ARG A 1 161 ? 33.175 59.773 7.333 1.00 24.15 141 ARG A CA 1
ATOM 831 C C . ARG A 1 161 ? 31.905 59.166 7.928 1.00 24.28 141 ARG A C 1
ATOM 832 O O . ARG A 1 161 ? 31.804 58.927 9.139 1.00 23.03 141 ARG A O 1
ATOM 840 N N . ALA A 1 162 ? 30.883 58.967 7.102 1.00 24.18 142 ALA A N 1
ATOM 841 C CA . ALA A 1 162 ? 29.645 58.375 7.620 1.00 24.08 142 ALA A CA 1
ATOM 842 C C . ALA A 1 162 ? 29.865 56.944 8.131 1.00 22.84 142 ALA A C 1
ATOM 843 O O . ALA A 1 162 ? 29.375 56.557 9.177 1.00 22.72 142 ALA A O 1
ATOM 845 N N . LEU A 1 163 ? 30.550 56.121 7.344 1.00 23.08 143 LEU A N 1
ATOM 846 C CA . LEU A 1 163 ? 30.845 54.754 7.741 1.00 22.86 143 LEU A CA 1
ATOM 847 C C . LEU A 1 163 ? 31.674 54.714 9.024 1.00 23.20 143 LEU A C 1
ATOM 848 O O . LEU A 1 163 ? 31.347 53.974 9.927 1.00 23.73 143 LEU A O 1
ATOM 853 N N . HIS A 1 164 ? 32.683 55.572 9.121 1.00 23.77 144 HIS A N 1
ATOM 854 C CA . HIS A 1 164 ? 33.509 55.662 10.304 1.00 23.92 144 HIS A CA 1
ATOM 855 C C . HIS A 1 164 ? 32.664 55.948 11.521 1.00 22.90 144 HIS A C 1
ATOM 856 O O . HIS A 1 164 ? 32.781 55.242 12.502 1.00 24.28 144 HIS A O 1
ATOM 863 N N . ARG A 1 165 ? 31.744 56.920 11.451 1.00 23.23 145 ARG A N 1
ATOM 864 C CA . ARG A 1 165 ? 30.988 57.276 12.624 1.00 23.60 145 ARG A CA 1
ATOM 865 C C . ARG A 1 165 ? 30.003 56.187 12.983 1.00 23.71 145 ARG A C 1
ATOM 866 O O . ARG A 1 165 ? 29.820 55.882 14.162 1.00 23.27 145 ARG A O 1
ATOM 874 N N . VAL A 1 166 ? 29.323 55.579 11.986 1.00 22.50 146 VAL A N 1
ATOM 875 C CA . VAL A 1 166 ? 28.366 54.529 12.301 1.00 23.10 146 VAL A CA 1
ATOM 876 C C . VAL A 1 166 ? 29.057 53.353 13.035 1.00 22.32 146 VAL A C 1
ATOM 877 O O . VAL A 1 166 ? 28.565 52.844 14.042 1.00 23.14 146 VAL A O 1
ATOM 881 N N . VAL A 1 167 ? 30.204 52.958 12.542 1.00 22.29 147 VAL A N 1
ATOM 882 C CA . VAL A 1 167 ? 30.949 51.816 13.080 1.00 23.57 147 VAL A CA 1
ATOM 883 C C . VAL A 1 167 ? 31.445 52.160 14.468 1.00 24.34 147 VAL A C 1
ATOM 884 O O . VAL A 1 167 ? 31.324 51.360 15.395 1.00 24.98 147 VAL A O 1
ATOM 888 N N . THR A 1 168 ? 31.990 53.348 14.617 1.00 25.47 148 THR A N 1
ATOM 889 C CA . THR A 1 168 ? 32.479 53.784 15.921 1.00 26.52 148 THR A CA 1
ATOM 890 C C . THR A 1 168 ? 31.373 53.757 16.989 1.00 27.00 148 THR A C 1
ATOM 891 O O . THR A 1 168 ? 31.572 53.193 18.069 1.00 26.86 148 THR A O 1
ATOM 895 N N . LEU A 1 169 ? 30.180 54.256 16.648 1.00 26.62 149 LEU A N 1
ATOM 896 C CA . LEU A 1 169 ? 29.033 54.230 17.555 1.00 26.82 149 LEU A CA 1
ATOM 897 C C . LEU A 1 169 ? 28.599 52.825 17.888 1.00 27.03 149 LEU A C 1
ATOM 898 O O . LEU A 1 169 ? 28.373 52.479 19.062 1.00 27.24 149 LEU A O 1
ATOM 903 N N . LEU A 1 170 ? 28.492 51.963 16.882 1.00 26.12 150 LEU A N 1
ATOM 904 C CA . LEU A 1 170 ? 28.094 50.592 17.157 1.00 26.34 150 LEU A CA 1
ATOM 905 C C . LEU A 1 170 ? 29.076 49.849 18.055 1.00 27.48 150 LEU A C 1
ATOM 906 O O . LEU A 1 170 ? 28.680 49.095 18.915 1.00 27.71 150 LEU A O 1
ATOM 911 N N . ALA A 1 171 ? 30.349 50.009 17.776 1.00 27.79 151 ALA A N 1
ATOM 912 C CA . ALA A 1 171 ? 31.418 49.383 18.540 1.00 29.31 151 ALA A CA 1
ATOM 913 C C . ALA A 1 171 ? 31.427 49.828 20.013 1.00 31.13 151 ALA A C 1
ATOM 914 O O . ALA A 1 171 ? 31.827 49.042 20.909 1.00 31.74 151 ALA A O 1
ATOM 916 N N . ALA A 1 172 ? 30.965 51.048 20.255 1.00 31.52 152 ALA A N 1
ATOM 917 C CA . ALA A 1 172 ? 30.779 51.588 21.610 1.00 32.79 152 ALA A CA 1
ATOM 918 C C . ALA A 1 172 ? 29.514 51.096 22.303 1.00 33.50 152 ALA A C 1
ATOM 919 O O . ALA A 1 172 ? 29.242 51.470 23.449 1.00 34.50 152 ALA A O 1
ATOM 921 N N . GLY A 1 173 ? 28.718 50.282 21.638 1.00 33.23 153 GLY A N 1
ATOM 922 C CA . GLY A 1 173 ? 27.554 49.686 22.267 1.00 33.49 153 GLY A CA 1
ATOM 923 C C . GLY A 1 173 ? 26.330 50.575 22.233 1.00 34.00 153 GLY A C 1
ATOM 924 O O . GLY A 1 173 ? 25.374 50.337 22.970 1.00 33.78 153 GLY A O 1
ATOM 925 N N . ARG A 1 174 ? 26.349 51.583 21.364 1.00 33.21 154 ARG A N 1
ATOM 926 C CA . ARG A 1 174 ? 25.219 52.485 21.175 1.00 34.17 154 ARG A CA 1
ATOM 927 C C . ARG A 1 174 ? 24.256 51.890 20.143 1.00 32.80 154 ARG A C 1
ATOM 928 O O . ARG A 1 174 ? 24.708 51.535 19.065 1.00 32.71 154 ARG A O 1
ATOM 936 N N . PRO A 1 175 ? 22.975 51.742 20.487 1.00 31.87 155 PRO A N 1
ATOM 937 C CA . PRO A 1 175 ? 21.931 51.455 19.500 1.00 30.70 155 PRO A CA 1
ATOM 938 C C . PRO A 1 175 ? 21.775 52.659 18.588 1.00 28.97 155 PRO A C 1
ATOM 939 O O . PRO A 1 175 ? 21.550 53.798 19.018 1.00 28.29 155 PRO A O 1
ATOM 943 N N . VAL A 1 176 ? 21.917 52.393 17.291 1.00 27.77 156 VAL A N 1
ATOM 944 C CA . VAL A 1 176 ? 21.977 53.407 16.279 1.00 26.10 156 VAL A CA 1
ATOM 945 C C . VAL A 1 176 ? 20.897 53.179 15.214 1.00 25.12 156 VAL A C 1
ATOM 946 O O . VAL A 1 176 ? 20.675 52.046 14.770 1.00 25.04 156 VAL A O 1
ATOM 950 N N . LEU A 1 177 ? 20.249 54.256 14.812 1.00 24.18 157 LEU A N 1
ATOM 951 C CA . LEU A 1 177 ? 19.391 54.253 13.630 1.00 22.48 157 LEU A CA 1
ATOM 952 C C . LEU A 1 177 ? 20.107 55.064 12.563 1.00 21.78 157 LEU A C 1
ATOM 953 O O . LEU A 1 177 ? 20.437 56.238 12.737 1.00 21.18 157 LEU A O 1
ATOM 958 N N . THR A 1 178 ? 20.356 54.421 11.430 1.00 19.83 158 THR A N 1
ATOM 959 C CA . THR A 1 178 ? 20.927 55.089 10.272 1.00 20.06 158 THR A CA 1
ATOM 960 C C . THR A 1 178 ? 19.845 55.384 9.223 1.00 20.06 158 THR A C 1
ATOM 961 O O . THR A 1 178 ? 19.038 54.539 8.924 1.00 18.43 158 THR A O 1
ATOM 965 N N . HIS A 1 179 ? 19.883 56.575 8.644 1.00 20.74 159 HIS A N 1
ATOM 966 C CA . HIS A 1 179 ? 18.895 56.964 7.621 1.00 21.29 159 HIS A CA 1
ATOM 967 C C . HIS A 1 179 ? 19.506 57.949 6.700 1.00 20.85 159 HIS A C 1
ATOM 968 O O . HIS A 1 179 ? 20.487 58.618 7.044 1.00 21.26 159 HIS A O 1
ATOM 975 N N . CYS A 1 180 ? 18.892 58.077 5.528 1.00 21.32 160 CYS A N 1
ATOM 976 C CA . CYS A 1 180 ? 19.183 59.143 4.607 1.00 21.47 160 CYS A CA 1
ATOM 977 C C . CYS A 1 180 ? 17.825 59.796 4.271 1.00 21.15 160 CYS A C 1
ATOM 978 O O . CYS A 1 180 ? 17.101 60.195 5.166 1.00 20.59 160 CYS A O 1
ATOM 981 N N . PHE A 1 181 ? 17.487 59.921 2.996 1.00 20.32 161 PHE A N 1
ATOM 982 C CA . PHE A 1 181 ? 16.160 60.410 2.612 1.00 20.04 161 PHE A CA 1
ATOM 983 C C . PHE A 1 181 ? 15.192 59.243 2.456 1.00 20.09 161 PHE A C 1
ATOM 984 O O . PHE A 1 181 ? 14.319 59.081 3.266 1.00 21.10 161 PHE A O 1
ATOM 992 N N . ALA A 1 182 ? 15.358 58.408 1.438 1.00 20.62 162 ALA A N 1
ATOM 993 C CA . ALA A 1 182 ? 14.486 57.229 1.280 1.00 21.07 162 ALA A CA 1
ATOM 994 C C . ALA A 1 182 ? 14.897 55.992 2.104 1.00 20.92 162 ALA A C 1
ATOM 995 O O . ALA A 1 182 ? 14.103 55.037 2.277 1.00 21.45 162 ALA A O 1
ATOM 997 N N . GLY A 1 183 ? 16.102 56.042 2.684 1.00 19.41 163 GLY A N 1
ATOM 998 C CA . GLY A 1 183 ? 16.582 54.948 3.525 1.00 19.80 163 GLY A CA 1
ATOM 999 C C . GLY A 1 183 ? 16.971 53.678 2.770 1.00 19.21 163 GLY A C 1
ATOM 1000 O O . GLY A 1 183 ? 17.034 52.616 3.326 1.00 19.21 163 GLY A O 1
ATOM 1001 N N . LYS A 1 184 ? 17.186 53.800 1.464 1.00 20.20 164 LYS A N 1
ATOM 1002 C CA . LYS A 1 184 ? 17.389 52.635 0.608 1.00 19.61 164 LYS A CA 1
ATOM 1003 C C . LYS A 1 184 ? 18.768 52.575 -0.077 1.00 19.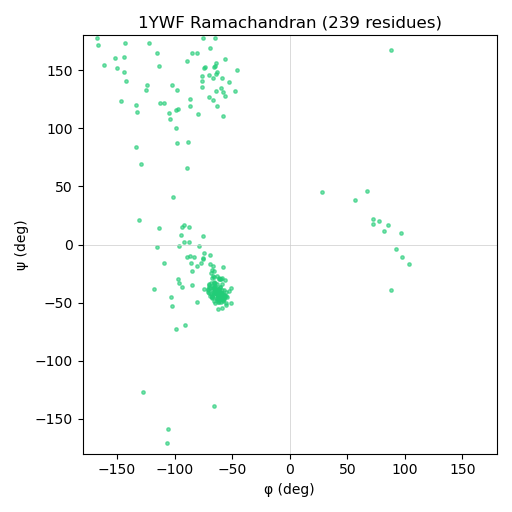93 164 LYS A C 1
ATOM 1004 O O . LYS A 1 184 ? 19.327 51.481 -0.193 1.00 20.80 164 LYS A O 1
ATOM 1010 N N . ASP A 1 185 ? 19.316 53.704 -0.523 1.00 20.62 165 ASP A N 1
ATOM 1011 C CA . ASP A 1 185 ? 20.550 53.715 -1.281 1.00 20.97 165 ASP A CA 1
ATOM 1012 C C . ASP A 1 185 ? 21.777 54.036 -0.453 1.00 19.71 165 ASP A C 1
ATOM 1013 O O . ASP A 1 185 ? 22.557 53.148 -0.141 1.00 21.13 165 ASP A O 1
ATOM 1018 N N . ARG A 1 186 ? 21.925 55.287 -0.048 1.00 20.23 166 ARG A N 1
ATOM 1019 C CA . ARG A 1 186 ? 23.030 55.644 0.856 1.00 20.32 166 ARG A CA 1
ATOM 1020 C C . ARG A 1 186 ? 22.970 54.775 2.110 1.00 19.66 166 ARG A C 1
ATOM 1021 O O . ARG A 1 186 ? 23.971 54.210 2.510 1.00 20.63 166 ARG A O 1
ATOM 1029 N N . THR A 1 187 ? 21.823 54.720 2.761 1.00 20.08 167 THR A N 1
ATOM 1030 C CA . THR A 1 187 ? 21.667 53.882 3.930 1.00 18.66 167 THR A CA 1
ATOM 1031 C C . THR A 1 187 ? 21.951 52.425 3.626 1.00 19.76 167 THR A C 1
ATOM 1032 O O . THR A 1 187 ? 22.564 51.714 4.434 1.00 19.27 167 THR A O 1
ATOM 1036 N N . GLY A 1 188 ? 21.477 51.947 2.479 1.00 19.26 168 GLY A N 1
ATOM 1037 C CA . GLY A 1 188 ? 21.682 50.552 2.117 1.00 19.98 168 GLY A CA 1
ATOM 1038 C C . GLY A 1 188 ? 23.178 50.247 1.946 1.00 19.09 168 GLY A C 1
ATOM 1039 O O . GLY A 1 188 ? 23.656 49.178 2.293 1.00 20.35 168 GLY A O 1
ATOM 1040 N N . PHE A 1 189 ? 23.922 51.170 1.351 1.00 19.04 169 PHE A N 1
ATOM 1041 C CA . PHE A 1 189 ? 25.390 51.050 1.235 1.00 20.47 169 PHE A CA 1
ATOM 1042 C C . PHE A 1 189 ? 26.101 50.947 2.581 1.00 21.40 169 PHE A C 1
ATOM 1043 O O . PHE A 1 189 ? 26.854 49.990 2.843 1.00 19.95 169 PHE A O 1
ATOM 1051 N N . VAL A 1 190 ? 25.838 51.915 3.452 1.00 21.07 170 VAL A N 1
ATOM 1052 C CA . VAL A 1 190 ? 26.484 51.919 4.759 1.00 21.42 170 VAL A CA 1
ATOM 1053 C C . VAL A 1 190 ? 26.148 50.679 5.527 1.00 20.44 170 VAL A C 1
ATOM 1054 O O . VAL A 1 190 ? 27.051 50.018 6.032 1.00 20.47 170 VAL A O 1
ATOM 1058 N N . VAL A 1 191 ? 24.862 50.318 5.612 1.00 20.21 171 VAL A N 1
ATOM 1059 C CA . VAL A 1 191 ? 24.452 49.106 6.344 1.00 19.98 171 VAL A CA 1
ATOM 1060 C C . VAL A 1 191 ? 25.121 47.836 5.827 1.00 20.94 171 VAL A C 1
ATOM 1061 O O . VAL A 1 191 ? 25.591 46.970 6.587 1.00 19.79 171 VAL A O 1
ATOM 1065 N N . ALA A 1 192 ? 25.187 47.719 4.510 1.00 19.86 172 ALA A N 1
ATOM 1066 C CA . ALA A 1 192 ? 25.770 46.558 3.886 1.00 20.93 172 ALA A CA 1
ATOM 1067 C C . ALA A 1 192 ? 27.244 46.397 4.243 1.00 21.02 172 ALA A C 1
ATOM 1068 O O . ALA A 1 192 ? 27.689 45.295 4.442 1.00 22.23 172 ALA A O 1
ATOM 1070 N N . LEU A 1 193 ? 27.977 47.501 4.321 1.00 21.74 173 LEU A N 1
ATOM 1071 C CA . LEU A 1 193 ? 29.394 47.427 4.699 1.00 21.40 173 LEU A CA 1
ATOM 1072 C C . LEU A 1 193 ? 29.557 47.081 6.158 1.00 22.00 173 LEU A C 1
ATOM 1073 O O . LEU A 1 193 ? 30.468 46.338 6.511 1.00 22.04 173 LEU A O 1
ATOM 1078 N N . VAL A 1 194 ? 28.698 47.645 7.011 1.00 21.80 174 VAL A N 1
ATOM 1079 C CA . VAL A 1 194 ? 28.685 47.256 8.435 1.00 21.64 174 VAL A CA 1
ATOM 1080 C C . VAL A 1 194 ? 28.495 45.753 8.591 1.00 22.62 174 VAL A C 1
ATOM 1081 O O . VAL A 1 194 ? 29.245 45.091 9.341 1.00 21.56 174 VAL A O 1
ATOM 1085 N N . LEU A 1 195 ? 27.478 45.209 7.915 1.00 21.64 175 LEU A N 1
ATOM 1086 C CA . LEU A 1 195 ? 27.180 43.780 8.013 1.00 22.96 175 LEU A CA 1
ATOM 1087 C C . LEU A 1 195 ? 28.322 42.929 7.485 1.00 22.89 175 LEU A C 1
ATOM 1088 O O . LEU A 1 195 ? 28.677 41.931 8.090 1.00 24.56 175 LEU A O 1
ATOM 1093 N N . GLU A 1 196 ? 28.914 43.325 6.357 1.00 22.98 176 GLU A N 1
ATOM 1094 C CA . GLU A 1 196 ? 30.033 42.568 5.826 1.00 23.90 176 GLU A CA 1
ATOM 1095 C C . GLU A 1 196 ? 31.221 42.612 6.801 1.00 24.50 176 GLU A C 1
ATOM 1096 O O . GLU A 1 196 ? 31.881 41.591 7.010 1.00 24.24 176 GLU A O 1
ATOM 1102 N N . ALA A 1 197 ? 31.465 43.775 7.405 1.00 24.47 177 ALA A N 1
ATOM 1103 C CA . ALA A 1 197 ? 32.560 43.942 8.366 1.00 25.21 177 ALA A CA 1
ATOM 1104 C C . ALA A 1 197 ? 32.451 43.015 9.579 1.00 26.25 177 ALA A C 1
ATOM 1105 O O . ALA A 1 197 ? 33.488 42.652 10.155 1.00 26.54 177 ALA A O 1
ATOM 1107 N N . VAL A 1 198 ? 31.235 42.647 9.985 1.00 26.92 178 VAL A N 1
ATOM 1108 C CA . VAL A 1 198 ? 31.073 41.717 11.105 1.00 28.54 178 VAL A CA 1
ATOM 1109 C C . VAL A 1 198 ? 30.921 40.272 10.648 1.00 28.78 178 VAL A C 1
ATOM 1110 O O . VAL A 1 198 ? 30.642 39.398 11.452 1.00 29.94 178 VAL A O 1
ATOM 1114 N N . GLY A 1 199 ? 31.119 40.026 9.353 1.00 29.04 179 GLY A N 1
ATOM 1115 C CA . GLY A 1 199 ? 31.241 38.675 8.838 1.00 30.11 179 GLY A CA 1
ATOM 1116 C C . GLY A 1 199 ? 30.011 38.005 8.254 1.00 31.18 179 GLY A C 1
ATOM 1117 O O . GLY A 1 199 ? 30.042 36.819 7.991 1.00 30.80 179 GLY A O 1
ATOM 1118 N N . LEU A 1 200 ? 28.930 38.751 8.050 1.00 30.52 180 LEU A N 1
ATOM 1119 C CA . LEU A 1 200 ? 27.728 38.211 7.419 1.00 31.43 180 LEU A CA 1
ATOM 1120 C C . LEU A 1 200 ? 27.886 37.903 5.932 1.00 31.37 180 LEU A C 1
ATOM 1121 O O . LEU A 1 200 ? 28.577 38.613 5.200 1.00 30.73 180 LEU A O 1
ATOM 1126 N N . ASP A 1 201 ? 27.197 36.852 5.496 1.00 33.48 181 ASP A N 1
ATOM 1127 C CA . ASP A 1 201 ? 27.251 36.418 4.117 1.00 34.90 181 ASP A CA 1
ATOM 1128 C C . ASP A 1 201 ? 26.472 37.390 3.236 1.00 34.37 181 ASP A C 1
ATOM 1129 O O . ASP A 1 201 ? 25.509 38.039 3.694 1.00 33.69 181 ASP A O 1
ATOM 1134 N N . ARG A 1 202 ? 26.880 37.461 1.974 1.00 33.47 182 ARG A N 1
ATOM 1135 C CA . ARG A 1 202 ? 26.256 38.318 1.002 1.00 33.32 182 ARG A CA 1
ATOM 1136 C C . ARG A 1 202 ? 24.744 38.107 0.932 1.00 31.55 182 ARG A C 1
ATOM 1137 O O . ARG A 1 202 ? 23.984 39.056 0.794 1.00 29.58 182 ARG A O 1
ATOM 1145 N N . ASP A 1 203 ? 24.289 36.868 1.010 1.00 31.07 183 ASP A N 1
ATOM 1146 C CA . ASP A 1 203 ? 22.878 36.632 0.774 1.00 31.07 183 ASP A CA 1
ATOM 1147 C C . ASP A 1 203 ? 22.032 37.273 1.878 1.00 29.65 183 ASP A C 1
ATOM 1148 O O . ASP A 1 203 ? 20.955 37.773 1.618 1.00 27.98 183 ASP A O 1
ATOM 1153 N N . VAL A 1 204 ? 22.537 37.250 3.102 1.00 28.40 184 VAL A N 1
ATOM 1154 C CA . VAL A 1 204 ? 21.844 37.855 4.221 1.00 28.15 184 VAL A CA 1
ATOM 1155 C C . VAL A 1 204 ? 21.822 39.403 4.109 1.00 26.40 184 VAL A C 1
ATOM 1156 O O . VAL A 1 204 ? 20.785 40.046 4.308 1.00 25.30 184 VAL A O 1
ATOM 1160 N N . ILE A 1 205 ? 22.961 39.970 3.749 1.00 25.19 185 ILE A N 1
ATOM 1161 C CA . ILE A 1 205 ? 23.099 41.414 3.509 1.00 23.33 185 ILE A CA 1
ATOM 1162 C C . ILE A 1 205 ? 22.123 41.852 2.412 1.00 23.71 185 ILE A C 1
ATOM 1163 O O . ILE A 1 205 ? 21.376 42.811 2.561 1.00 22.57 185 ILE A O 1
ATOM 1168 N N . VAL A 1 206 ? 22.112 41.120 1.311 1.00 23.54 186 VAL A N 1
ATOM 1169 C CA . VAL A 1 206 ? 21.221 41.455 0.194 1.00 24.20 186 VAL A CA 1
ATOM 1170 C C . VAL A 1 206 ? 19.738 41.300 0.563 1.00 23.20 186 VAL A C 1
ATOM 1171 O O . VAL A 1 206 ? 18.906 42.075 0.105 1.00 24.19 186 VAL A O 1
ATOM 1175 N N . ALA A 1 207 ? 19.403 40.316 1.385 1.00 23.05 187 ALA A N 1
ATOM 1176 C CA . ALA A 1 207 ? 18.035 40.114 1.854 1.00 23.26 187 ALA A CA 1
ATOM 1177 C C . ALA A 1 207 ? 17.523 41.382 2.547 1.00 22.44 187 ALA A C 1
ATOM 1178 O O . ALA A 1 207 ? 16.427 41.902 2.256 1.00 21.80 187 ALA A O 1
ATOM 1180 N N . ASP A 1 208 ? 18.365 41.932 3.397 1.00 21.03 188 ASP A N 1
ATOM 1181 C CA . ASP A 1 208 ? 17.956 43.118 4.149 1.00 21.44 188 ASP A CA 1
ATOM 1182 C C . ASP A 1 208 ? 17.939 44.349 3.264 1.00 20.78 188 ASP A C 1
ATOM 1183 O O . ASP A 1 208 ? 17.042 45.182 3.399 1.00 22.01 188 ASP A O 1
ATOM 1188 N N . TYR A 1 209 ? 18.896 44.462 2.354 1.00 20.83 189 TYR A N 1
ATOM 1189 C CA . TYR A 1 209 ? 18.982 45.542 1.424 1.00 20.65 189 TYR A CA 1
ATOM 1190 C C . TYR A 1 209 ? 17.722 45.582 0.535 1.00 21.46 189 TYR A C 1
ATOM 1191 O O . TYR A 1 209 ? 17.134 46.647 0.250 1.00 20.62 189 TYR A O 1
ATOM 1200 N N . LEU A 1 210 ? 17.306 44.409 0.093 1.00 22.68 190 LEU A N 1
ATOM 1201 C CA . LEU A 1 210 ? 16.176 44.366 -0.846 1.00 22.91 190 LEU A CA 1
ATOM 1202 C C . LEU A 1 210 ? 14.848 44.614 -0.155 1.00 22.51 190 LEU A C 1
ATOM 1203 O O . LEU A 1 210 ? 13.859 44.905 -0.830 1.00 22.82 190 LEU A O 1
ATOM 1208 N N . ARG A 1 211 ? 14.793 44.581 1.175 1.00 22.46 191 ARG A N 1
ATOM 1209 C CA . ARG A 1 211 ? 13.551 44.901 1.906 1.00 23.66 191 ARG A CA 1
ATOM 1210 C C . ARG A 1 211 ? 13.025 46.291 1.588 1.00 22.52 191 ARG A C 1
ATOM 1211 O O . ARG A 1 211 ? 11.824 46.554 1.794 1.00 21.76 191 ARG A O 1
ATOM 1219 N N . SER A 1 212 ? 13.878 47.175 1.057 1.00 22.09 192 SER A N 1
ATOM 1220 C CA . SER A 1 212 ? 13.454 48.520 0.682 1.00 21.85 192 SER A CA 1
ATOM 1221 C C . SER A 1 212 ? 12.449 48.512 -0.485 1.00 22.55 192 SER A C 1
ATOM 1222 O O . SER A 1 212 ? 11.624 49.409 -0.607 1.00 22.52 192 SER A O 1
ATOM 1225 N N . ASN A 1 213 ? 12.467 47.441 -1.269 1.00 22.93 193 ASN A N 1
ATOM 1226 C CA . ASN A 1 213 ? 11.435 47.276 -2.282 1.00 23.18 193 ASN A CA 1
ATO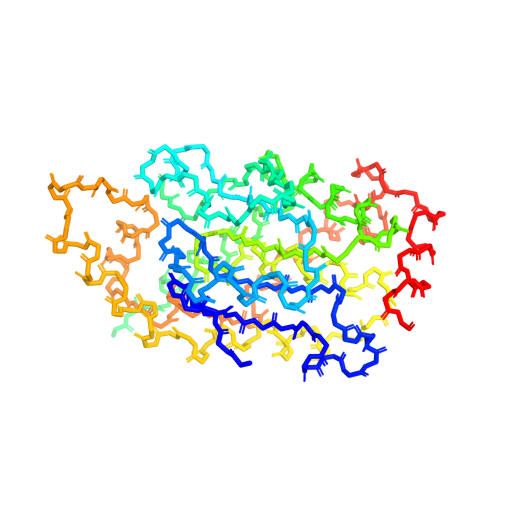M 1227 C C . ASN A 1 213 ? 10.046 47.185 -1.736 1.00 22.19 193 ASN A C 1
ATOM 1228 O O . ASN A 1 213 ? 9.094 47.629 -2.388 1.00 23.39 193 ASN A O 1
ATOM 1233 N N . ASP A 1 214 ? 9.878 46.683 -0.515 1.00 23.18 194 ASP A N 1
ATOM 1234 C CA . ASP A 1 214 ? 8.554 46.586 0.069 1.00 23.55 194 ASP A CA 1
ATOM 1235 C C . ASP A 1 214 ? 7.939 47.961 0.370 1.00 24.28 194 ASP A C 1
ATOM 1236 O O . ASP A 1 214 ? 6.720 48.105 0.555 1.00 23.59 194 ASP A O 1
ATOM 1241 N N . SER A 1 215 ? 8.809 48.958 0.499 1.00 23.92 195 SER A N 1
ATOM 1242 C CA . SER A 1 215 ? 8.409 50.341 0.846 1.00 24.19 195 SER A CA 1
ATOM 1243 C C . SER A 1 215 ? 8.150 51.237 -0.368 1.00 23.29 195 SER A C 1
ATOM 1244 O O . SER A 1 215 ? 7.884 52.429 -0.240 1.00 23.19 195 SER A O 1
ATOM 1247 N N . VAL A 1 216 ? 8.253 50.699 -1.568 1.00 23.63 196 VAL A N 1
ATOM 1248 C CA . VAL A 1 216 ? 8.152 51.513 -2.768 1.00 23.74 196 VAL A CA 1
ATOM 1249 C C . VAL A 1 216 ? 6.773 52.193 -2.856 1.00 23.84 196 VAL A C 1
ATOM 1250 O O . VAL A 1 216 ? 6.718 53.397 -3.105 1.00 23.11 196 VAL A O 1
ATOM 1254 N N . PRO A 1 217 ? 5.665 51.486 -2.598 1.00 24.39 197 PRO A N 1
ATOM 1255 C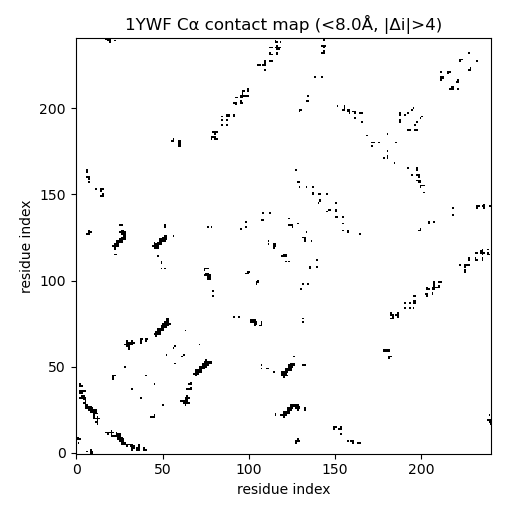 CA . PRO A 1 217 ? 4.365 52.177 -2.602 1.00 26.12 197 PRO A CA 1
ATOM 1256 C C . PRO A 1 217 ? 4.278 53.337 -1.596 1.00 26.03 197 PRO A C 1
ATOM 1257 O O . PRO A 1 217 ? 3.742 54.399 -1.930 1.00 25.76 197 PRO A O 1
ATOM 1261 N N . GLN A 1 218 ? 4.859 53.168 -0.408 1.00 25.67 198 GLN A N 1
ATOM 1262 C CA . GLN A 1 218 ? 4.860 54.206 0.603 1.00 26.81 198 GLN A CA 1
ATOM 1263 C C . GLN A 1 218 ? 5.732 55.384 0.158 1.00 25.59 198 GLN A C 1
ATOM 1264 O O . GLN A 1 218 ? 5.341 56.545 0.339 1.00 25.72 198 GLN A O 1
ATOM 1270 N N . LEU A 1 219 ? 6.903 55.119 -0.416 1.00 25.48 199 LEU A N 1
ATOM 1271 C CA . LEU A 1 219 ? 7.726 56.192 -0.941 1.00 25.93 199 LEU A CA 1
ATOM 1272 C C . LEU A 1 219 ? 6.996 56.972 -2.047 1.00 26.39 199 LEU A C 1
ATOM 1273 O O . LEU A 1 219 ? 7.020 58.180 -2.064 1.00 25.38 199 LEU A O 1
ATOM 1278 N N . ARG A 1 220 ? 6.361 56.258 -2.980 1.00 27.31 200 ARG A N 1
ATOM 1279 C CA . ARG A 1 220 ? 5.576 56.913 -3.993 1.00 28.53 200 ARG A CA 1
ATOM 1280 C C . ARG A 1 220 ? 4.520 57.823 -3.397 1.00 27.54 200 ARG A C 1
ATOM 1281 O O . ARG A 1 220 ? 4.397 58.949 -3.851 1.00 27.50 200 ARG A O 1
ATOM 1289 N N . ALA A 1 221 ? 3.790 57.365 -2.357 1.00 26.90 201 ALA A N 1
ATOM 1290 C CA . ALA A 1 221 ? 2.764 58.200 -1.713 1.00 26.49 201 ALA A CA 1
ATOM 1291 C C . ALA A 1 221 ? 3.406 59.407 -1.045 1.00 26.59 201 ALA A C 1
ATOM 1292 O O . ALA A 1 221 ? 2.866 60.516 -1.082 1.00 26.58 201 ALA A O 1
ATOM 1294 N N . ARG A 1 222 ? 4.566 59.205 -0.419 1.00 25.66 202 ARG A N 1
ATOM 1295 C CA . ARG A 1 222 ? 5.245 60.296 0.240 1.00 26.93 202 ARG A CA 1
ATOM 1296 C C . ARG A 1 222 ? 5.676 61.346 -0.767 1.00 26.93 202 ARG A C 1
ATOM 1297 O O . ARG A 1 222 ? 5.555 62.541 -0.489 1.00 25.79 202 ARG A O 1
ATOM 1305 N N . ILE A 1 223 ? 6.154 60.912 -1.931 1.00 26.99 203 ILE A N 1
ATOM 1306 C CA . ILE A 1 223 ? 6.611 61.848 -2.965 1.00 27.49 203 ILE A CA 1
ATOM 1307 C C . ILE A 1 223 ? 5.430 62.674 -3.480 1.00 28.29 203 ILE A C 1
ATOM 1308 O O . ILE A 1 223 ? 5.548 63.905 -3.624 1.00 27.82 203 ILE A O 1
ATOM 1313 N N . SER A 1 224 ? 4.288 62.025 -3.678 1.00 27.96 204 SER A N 1
ATOM 1314 C CA . SER A 1 224 ? 3.119 62.736 -4.184 1.00 28.04 204 SER A CA 1
ATOM 1315 C C . SER A 1 224 ? 2.683 63.793 -3.199 1.00 28.16 204 SER A C 1
ATOM 1316 O O . SER A 1 224 ? 2.311 64.910 -3.605 1.00 28.25 204 SER A O 1
ATOM 1319 N N . GLU A 1 225 ? 2.756 63.477 -1.904 1.00 27.27 205 GLU A N 1
ATOM 1320 C CA . GLU A 1 225 ? 2.419 64.414 -0.849 1.00 28.81 205 GLU A CA 1
ATOM 1321 C C . GLU A 1 225 ? 3.430 65.594 -0.782 1.00 28.51 205 GLU A C 1
ATOM 1322 O O . GLU A 1 225 ? 3.035 66.755 -0.615 1.00 29.81 205 GLU A O 1
ATOM 1328 N N . MET A 1 226 ? 4.709 65.295 -0.984 1.00 28.00 206 MET A N 1
ATOM 1329 C CA . MET A 1 226 ? 5.726 66.347 -1.029 1.00 27.28 206 MET A CA 1
ATOM 1330 C C . MET A 1 226 ? 5.494 67.315 -2.173 1.00 27.94 206 MET A C 1
ATOM 1331 O O . MET A 1 226 ? 5.672 68.524 -2.010 1.00 27.36 206 MET A O 1
ATOM 1336 N N . ILE A 1 227 ? 5.092 66.772 -3.319 1.00 29.22 207 ILE A N 1
ATOM 1337 C CA . ILE A 1 227 ? 4.824 67.562 -4.510 1.00 29.58 207 ILE A CA 1
ATOM 1338 C C . ILE A 1 227 ? 3.606 68.471 -4.277 1.00 30.18 207 ILE A C 1
ATOM 1339 O O . ILE A 1 227 ? 3.601 69.645 -4.680 1.00 28.59 207 ILE A O 1
ATOM 1344 N N . GLN A 1 228 ? 2.586 67.940 -3.614 1.00 29.64 208 GLN A N 1
ATOM 1345 C CA . GLN A 1 228 ? 1.415 68.721 -3.231 1.00 30.71 208 GLN A CA 1
ATOM 1346 C C . GLN A 1 228 ? 1.799 69.877 -2.302 1.00 29.77 208 GLN A C 1
ATOM 1347 O O . GLN A 1 228 ? 1.213 70.964 -2.365 1.00 30.52 208 GLN A O 1
ATOM 1353 N N . GLN A 1 229 ? 2.776 69.641 -1.418 1.00 29.19 209 GLN A N 1
ATOM 1354 C CA . GLN A 1 229 ? 3.254 70.616 -0.496 1.00 28.05 209 GLN A CA 1
ATOM 1355 C C . GLN A 1 229 ? 4.454 71.438 -1.005 1.00 26.36 209 GLN A C 1
ATOM 1356 O O . GLN A 1 229 ? 5.077 72.111 -0.213 1.00 26.13 209 GLN A O 1
ATOM 1362 N N . ARG A 1 230 ? 4.719 71.435 -2.303 1.00 26.63 210 ARG A N 1
ATOM 1363 C CA . ARG A 1 230 ? 5.975 72.001 -2.823 1.00 27.68 210 ARG A CA 1
ATOM 1364 C C . ARG A 1 230 ? 6.081 73.522 -2.641 1.00 28.32 210 ARG A C 1
ATOM 1365 O O . ARG A 1 230 ? 7.167 74.068 -2.709 1.00 28.23 210 ARG A O 1
ATOM 1373 N N . PHE A 1 231 ? 4.960 74.195 -2.414 1.00 28.98 211 PHE A N 1
ATOM 1374 C CA . PHE A 1 231 ? 5.015 75.638 -2.116 1.00 29.76 211 PHE A CA 1
ATOM 1375 C C . PHE A 1 231 ? 5.162 75.948 -0.642 1.00 30.33 211 PHE A C 1
ATOM 1376 O O . PHE A 1 231 ? 5.391 77.097 -0.279 1.00 32.16 211 PHE A O 1
ATOM 1384 N N . ASP A 1 232 ? 5.010 74.936 0.202 1.00 31.09 212 ASP A N 1
ATOM 1385 C CA . ASP A 1 232 ? 5.147 75.072 1.648 1.00 31.23 212 ASP A CA 1
ATOM 1386 C C . ASP A 1 232 ? 6.575 74.666 2.099 1.00 31.69 212 ASP A C 1
ATOM 1387 O O . ASP A 1 232 ? 7.127 75.218 3.097 1.00 31.01 212 ASP A O 1
ATOM 1392 N N . THR A 1 233 ? 7.120 73.690 1.370 1.00 30.39 213 THR A N 1
ATOM 1393 C CA . THR A 1 233 ? 8.411 73.008 1.662 1.00 30.60 213 THR A CA 1
ATOM 1394 C C . THR A 1 233 ? 9.067 72.651 0.355 1.00 30.13 213 THR A C 1
ATOM 1395 O O . THR A 1 233 ? 8.477 71.953 -0.469 1.00 30.25 213 THR A O 1
ATOM 1399 N N . GLU A 1 234 ? 10.300 73.125 0.153 1.00 30.29 214 GLU A N 1
ATOM 1400 C CA . GLU A 1 234 ? 11.033 72.834 -1.064 1.00 31.06 214 GLU A CA 1
ATOM 1401 C C . GLU A 1 234 ? 11.306 71.367 -1.175 1.00 30.89 214 GLU A C 1
ATOM 1402 O O . GLU A 1 234 ? 11.520 70.698 -0.168 1.00 31.30 214 GLU A O 1
ATOM 1408 N N . LEU A 1 235 ? 11.317 70.901 -2.408 1.00 31.06 215 LEU A N 1
ATOM 1409 C CA . LEU A 1 235 ? 11.446 69.489 -2.697 1.00 31.09 215 LEU A CA 1
ATOM 1410 C C . LEU A 1 235 ? 12.879 69.071 -2.506 1.00 32.13 215 LEU A C 1
ATOM 1411 O O . LEU A 1 235 ? 13.797 69.802 -2.888 1.00 31.61 215 LEU A O 1
ATOM 1416 N N . ALA A 1 236 ? 13.075 67.881 -1.947 1.00 31.41 216 ALA A N 1
ATOM 1417 C CA . ALA A 1 236 ? 14.421 67.341 -1.864 1.00 31.30 216 ALA A CA 1
ATOM 1418 C C . ALA A 1 236 ? 14.875 67.065 -3.296 1.00 30.55 216 ALA A C 1
ATOM 1419 O O . ALA A 1 236 ? 14.100 66.656 -4.143 1.00 30.67 216 ALA A O 1
ATOM 1421 N N . PRO A 1 237 ? 16.143 67.290 -3.604 1.00 31.14 217 PRO A N 1
ATOM 1422 C CA . PRO A 1 237 ? 16.612 67.096 -4.981 1.00 31.17 217 PRO A CA 1
ATOM 1423 C C . PRO A 1 237 ? 16.367 65.719 -5.573 1.00 31.81 217 PRO A C 1
ATOM 1424 O O . PRO A 1 237 ? 16.140 65.590 -6.796 1.00 28.90 217 PRO A O 1
ATOM 1428 N N . GLU A 1 238 ? 16.351 64.675 -4.742 1.00 30.48 218 GLU A N 1
ATOM 1429 C CA . GLU A 1 238 ? 16.076 63.350 -5.279 1.00 31.33 218 GLU A CA 1
ATOM 1430 C C . GLU A 1 238 ? 14.675 63.220 -5.825 1.00 30.98 218 GLU A C 1
ATOM 1431 O O . GLU A 1 238 ? 14.459 62.402 -6.697 1.00 30.89 218 GLU A O 1
ATOM 1437 N N . VAL A 1 239 ? 13.721 63.917 -5.213 1.00 32.19 219 VAL A N 1
ATOM 1438 C CA . VAL A 1 239 ? 12.334 63.902 -5.694 1.00 34.04 219 VAL A CA 1
ATOM 1439 C C . VAL A 1 239 ? 12.288 64.363 -7.147 1.00 35.39 219 VAL A C 1
ATOM 1440 O O . VAL A 1 239 ? 11.640 63.736 -7.982 1.00 34.31 219 VAL A O 1
ATOM 1444 N N . VAL A 1 240 ? 13.019 65.433 -7.445 1.00 36.18 220 VAL A N 1
ATOM 1445 C CA . VAL A 1 240 ? 13.052 65.963 -8.814 1.00 38.37 220 VAL A CA 1
ATOM 1446 C C . VAL A 1 240 ? 13.620 64.934 -9.784 1.00 39.16 220 VAL A C 1
ATOM 1447 O O . VAL A 1 240 ? 13.033 64.652 -10.815 1.00 39.66 220 VAL A O 1
ATOM 1451 N N . THR A 1 241 ? 14.741 64.325 -9.430 1.00 39.88 221 THR A N 1
ATOM 1452 C CA . THR A 1 241 ? 15.342 63.323 -10.285 1.00 40.62 221 THR A CA 1
ATOM 1453 C C . THR A 1 241 ? 14.463 62.089 -10.409 1.00 41.03 221 THR A C 1
ATOM 1454 O O . THR A 1 241 ? 14.280 61.589 -11.511 1.00 42.61 221 THR A O 1
ATOM 1458 N N . PHE A 1 242 ? 13.852 61.632 -9.314 1.00 41.42 222 PHE A N 1
ATOM 1459 C CA . PHE A 1 242 ? 13.008 60.452 -9.387 1.00 41.48 222 PHE A CA 1
ATOM 1460 C C . PHE A 1 242 ? 11.760 60.715 -10.240 1.00 42.86 222 PHE A C 1
ATOM 1461 O O . PHE A 1 242 ? 11.324 59.828 -10.978 1.00 42.94 222 PHE A O 1
ATOM 1469 N N . THR A 1 243 ? 11.216 61.918 -10.120 1.00 43.59 223 THR A N 1
ATOM 1470 C CA . THR A 1 243 ? 10.093 62.364 -10.948 1.00 45.18 223 THR A CA 1
ATOM 1471 C C . THR A 1 243 ? 10.442 62.378 -12.429 1.00 46.65 223 THR A C 1
ATOM 1472 O O . THR A 1 243 ? 9.661 61.871 -13.234 1.00 47.13 223 THR A O 1
ATOM 1476 N N . LYS A 1 244 ? 11.611 62.912 -12.787 1.00 48.42 224 LYS A N 1
ATOM 1477 C CA . LYS A 1 244 ? 12.080 62.864 -14.181 1.00 49.96 224 LYS A CA 1
ATOM 1478 C C . LYS A 1 244 ? 12.159 61.431 -14.673 1.00 50.79 224 LYS A C 1
ATOM 1479 O O . LYS A 1 244 ? 11.785 61.134 -15.810 1.00 50.74 224 LYS A O 1
ATOM 1485 N N . ALA A 1 245 ? 12.611 60.527 -13.808 1.00 51.10 225 ALA A N 1
ATOM 1486 C CA . ALA A 1 245 ? 12.783 59.129 -14.198 1.00 51.75 225 ALA A CA 1
ATOM 1487 C C . ALA A 1 245 ? 11.436 58.424 -14.283 1.00 51.65 225 ALA A C 1
ATOM 1488 O O . ALA A 1 245 ? 11.396 57.208 -14.453 1.00 52.49 225 ALA A O 1
ATOM 1490 N N . ARG A 1 246 ? 10.356 59.200 -14.156 1.00 51.60 226 ARG A N 1
ATOM 1491 C CA . ARG A 1 246 ? 8.981 58.742 -14.324 1.00 51.88 226 ARG A CA 1
ATOM 1492 C C . ARG A 1 246 ? 8.627 57.776 -13.216 1.00 51.93 226 ARG A C 1
ATOM 1493 O O . ARG A 1 246 ? 8.047 56.709 -13.471 1.00 52.36 226 ARG A O 1
ATOM 1495 N N . LEU A 1 247 ? 8.998 58.189 -11.992 1.00 51.29 227 LEU A N 1
ATOM 1496 C CA . LEU A 1 247 ? 8.872 57.426 -10.752 1.00 50.26 227 LEU A CA 1
ATOM 1497 C C . LEU A 1 247 ? 8.909 55.917 -10.947 1.00 49.70 227 LEU A C 1
ATOM 1498 O O . LEU A 1 247 ? 8.119 55.191 -10.368 1.00 50.20 227 LEU A O 1
ATOM 1503 N N . SER A 1 248 ? 9.867 55.493 -11.772 1.00 49.60 228 SER A N 1
ATOM 1504 C CA . SER A 1 248 ? 10.256 54.106 -12.032 1.00 49.43 228 SER A CA 1
ATOM 1505 C C . SER A 1 248 ? 10.401 53.272 -10.741 1.00 49.45 228 SER A C 1
ATOM 1506 O O . SER A 1 248 ? 10.736 53.817 -9.684 1.00 48.77 228 SER A O 1
ATOM 1509 N N . ASP A 1 249 ? 10.145 51.968 -10.818 1.00 48.31 229 ASP A N 1
ATOM 1510 C CA . ASP A 1 249 ? 10.499 51.062 -9.716 1.00 47.87 229 ASP A CA 1
ATOM 1511 C C . ASP A 1 249 ? 12.030 50.967 -9.637 1.00 46.68 229 ASP A C 1
ATOM 1512 O O . ASP A 1 249 ? 12.582 50.685 -8.570 1.00 47.40 229 ASP A O 1
ATOM 1517 N N . GLY A 1 250 ? 12.714 51.219 -10.753 1.00 44.58 230 GLY A N 1
ATOM 1518 C CA . GLY A 1 250 ? 14.162 51.252 -10.799 1.00 42.82 230 GLY A CA 1
ATOM 1519 C C . GLY A 1 250 ? 14.811 52.397 -10.046 1.00 40.71 230 GLY A C 1
ATOM 1520 O O . GLY A 1 250 ? 15.952 52.246 -9.624 1.00 40.85 230 GLY A O 1
ATOM 1521 N N . VAL A 1 251 ? 14.129 53.542 -9.918 1.00 38.56 231 VAL A N 1
ATOM 1522 C CA . VAL A 1 251 ? 14.622 54.645 -9.070 1.00 36.72 231 VAL A CA 1
ATOM 1523 C C . VAL A 1 251 ? 14.001 54.656 -7.674 1.00 34.29 231 VAL A C 1
ATOM 1524 O O . VAL A 1 251 ? 14.638 55.133 -6.735 1.00 33.70 231 VAL A O 1
ATOM 1528 N N . LEU A 1 252 ? 12.772 54.166 -7.535 1.00 31.75 232 LEU A N 1
ATOM 1529 C CA . LEU A 1 252 ? 12.119 54.151 -6.228 1.00 29.71 232 LEU A CA 1
ATOM 1530 C C . LEU A 1 252 ? 12.484 52.935 -5.388 1.00 28.14 232 LEU A C 1
ATOM 1531 O O . LEU A 1 252 ? 12.328 52.979 -4.170 1.00 26.34 232 LEU A O 1
ATOM 1536 N N . GLY A 1 253 ? 12.924 51.863 -6.053 1.00 26.85 233 GLY A N 1
ATOM 1537 C CA . GLY A 1 253 ? 13.321 50.624 -5.420 1.00 27.38 233 GLY A CA 1
ATOM 1538 C C . GLY A 1 253 ? 14.845 50.452 -5.424 1.00 26.33 233 GLY A C 1
ATOM 1539 O O . GLY A 1 253 ? 15.581 51.412 -5.615 1.00 26.22 233 GLY A O 1
ATOM 1540 N N . VAL A 1 254 ? 15.273 49.210 -5.275 1.00 25.84 234 VAL A N 1
ATOM 1541 C CA . VAL A 1 254 ? 16.670 48.842 -5.263 1.00 26.42 234 VAL A CA 1
ATOM 1542 C C . VAL A 1 254 ? 16.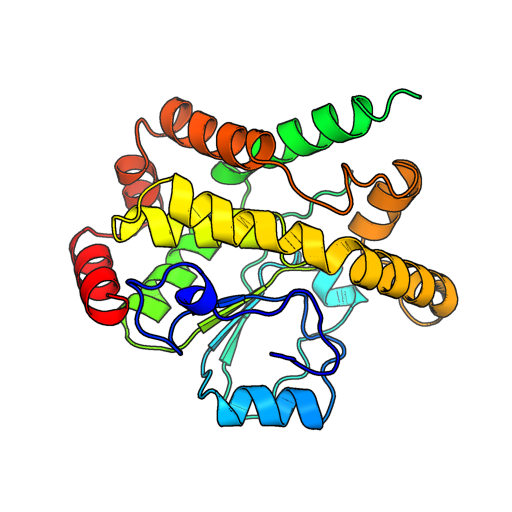804 47.489 -5.947 1.00 27.93 234 VAL A C 1
ATOM 1543 O O . VAL A 1 254 ? 15.834 46.707 -6.036 1.00 28.04 234 VAL A O 1
ATOM 1547 N N . ARG A 1 255 ? 18.020 47.203 -6.349 1.00 30.10 235 ARG A N 1
ATOM 1548 C CA . ARG A 1 255 ? 18.348 45.942 -7.013 1.00 31.47 235 ARG A CA 1
ATOM 1549 C C . ARG A 1 255 ? 19.734 45.494 -6.578 1.00 30.80 235 ARG A C 1
ATOM 1550 O O . ARG A 1 255 ? 20.605 46.331 -6.349 1.00 30.53 235 ARG A O 1
ATOM 1558 N N . ALA A 1 256 ? 19.971 44.192 -6.517 1.00 30.97 236 ALA A N 1
ATOM 1559 C CA . ALA A 1 256 ? 21.275 43.677 -6.022 1.00 30.70 236 ALA A CA 1
ATOM 1560 C C . ALA A 1 256 ? 22.453 44.218 -6.876 1.00 31.42 236 ALA A C 1
ATOM 1561 O O . ALA A 1 256 ? 23.549 44.416 -6.358 1.00 29.99 236 ALA A O 1
ATOM 1563 N N . GLU A 1 257 ? 22.190 44.505 -8.159 1.00 32.23 237 GLU A N 1
ATOM 1564 C CA . GLU A 1 257 ? 23.212 45.016 -9.089 1.00 33.46 237 GLU A CA 1
ATOM 1565 C C . GLU A 1 257 ? 23.761 46.387 -8.668 1.00 32.66 237 GLU A C 1
ATOM 1566 O O . GLU A 1 257 ? 24.953 46.692 -8.888 1.00 31.90 237 GLU A O 1
ATOM 1572 N N . TYR A 1 258 ? 22.898 47.209 -8.069 1.00 31.29 238 TYR A N 1
ATOM 1573 C CA . TYR A 1 258 ? 23.321 48.517 -7.567 1.00 31.27 238 TYR A CA 1
ATOM 1574 C C . TYR A 1 258 ? 24.375 48.354 -6.474 1.00 30.40 238 TYR A C 1
ATOM 1575 O O . TYR A 1 258 ? 25.476 48.891 -6.561 1.00 31.34 238 TYR A O 1
ATOM 1584 N N . LEU A 1 259 ? 24.024 47.591 -5.451 1.00 29.67 239 LEU A N 1
ATOM 1585 C CA . LEU A 1 259 ? 24.918 47.383 -4.291 1.00 30.28 239 LEU A CA 1
ATOM 1586 C C . LEU A 1 259 ? 26.217 46.705 -4.743 1.00 31.13 239 LEU A C 1
ATOM 1587 O O . LEU A 1 259 ? 27.292 47.071 -4.310 1.00 30.90 239 LEU A O 1
ATOM 1592 N N . ALA A 1 260 ? 26.101 45.771 -5.695 1.00 31.73 240 ALA A N 1
ATOM 1593 C CA . ALA A 1 260 ? 27.271 45.052 -6.229 1.00 32.22 240 ALA A CA 1
ATOM 1594 C C . ALA A 1 260 ? 28.225 45.964 -6.996 1.00 32.14 240 ALA A C 1
ATOM 1595 O O . ALA A 1 260 ? 29.441 45.754 -6.944 1.00 33.88 240 ALA A O 1
ATOM 1597 N N . ALA A 1 261 ? 27.698 46.994 -7.654 1.00 31.53 241 ALA A N 1
ATOM 1598 C CA . ALA A 1 261 ? 28.521 48.001 -8.322 1.00 32.27 241 ALA A CA 1
ATOM 1599 C C . ALA A 1 261 ? 29.360 48.786 -7.330 1.00 32.14 241 ALA A C 1
ATOM 1600 O O . ALA A 1 261 ? 30.548 48.993 -7.542 1.00 32.00 241 ALA A O 1
ATOM 1602 N N . ALA A 1 262 ? 28.750 49.224 -6.232 1.00 31.37 242 ALA A N 1
ATOM 1603 C CA . ALA A 1 262 ? 29.490 49.944 -5.194 1.00 30.38 242 ALA A CA 1
ATOM 1604 C C . ALA A 1 262 ? 30.582 49.072 -4.594 1.00 30.52 242 ALA A C 1
ATOM 1605 O O . ALA A 1 262 ? 31.700 49.535 -4.302 1.00 30.22 242 ALA A O 1
ATOM 1607 N N . ARG A 1 263 ? 30.258 47.811 -4.394 1.00 31.08 243 ARG A N 1
ATOM 1608 C CA . ARG A 1 263 ? 31.134 46.896 -3.712 1.00 32.26 243 ARG A CA 1
ATOM 1609 C C . ARG A 1 263 ? 32.336 46.570 -4.595 1.00 33.36 243 ARG A C 1
ATOM 1610 O O . ARG A 1 263 ? 33.455 46.435 -4.122 1.00 32.89 243 ARG A O 1
ATOM 1618 N N . GLN A 1 264 ? 32.076 46.446 -5.893 1.00 35.12 244 GLN A N 1
ATOM 1619 C CA . GLN A 1 264 ? 33.138 46.219 -6.873 1.00 36.56 244 GLN A CA 1
ATOM 1620 C C . GLN A 1 264 ? 34.113 47.393 -6.887 1.00 36.07 244 GLN A C 1
ATOM 1621 O O . GLN A 1 264 ? 35.333 47.195 -6.911 1.00 35.99 244 GLN A O 1
ATOM 1627 N N . THR A 1 265 ? 33.584 48.611 -6.851 1.00 35.70 245 THR A N 1
ATOM 1628 C CA . THR A 1 265 ? 34.402 49.823 -6.821 1.00 35.59 245 THR A CA 1
ATOM 1629 C C . THR A 1 265 ? 35.313 49.894 -5.586 1.00 34.42 245 THR A C 1
ATOM 1630 O O . THR A 1 265 ? 36.455 50.375 -5.669 1.00 34.91 245 THR A O 1
ATOM 1634 N N . ILE A 1 266 ? 34.831 49.415 -4.440 1.00 33.15 246 ILE A N 1
ATOM 1635 C CA . ILE A 1 266 ? 35.680 49.321 -3.265 1.00 31.50 246 ILE A CA 1
ATOM 1636 C C . ILE A 1 266 ? 36.896 48.427 -3.557 1.00 31.97 246 ILE A C 1
ATOM 1637 O O . ILE A 1 266 ? 38.005 48.784 -3.231 1.00 31.69 246 ILE A O 1
ATOM 1642 N N . ASP A 1 267 ? 36.684 47.275 -4.156 1.00 32.90 247 ASP A N 1
ATOM 1643 C CA . ASP A 1 267 ? 37.813 46.370 -4.449 1.00 34.78 247 ASP A CA 1
ATOM 1644 C C . ASP A 1 267 ? 38.766 47.008 -5.472 1.00 35.46 247 ASP A C 1
ATOM 1645 O O . ASP A 1 267 ? 39.988 46.933 -5.330 1.00 35.38 247 ASP A O 1
ATOM 1650 N N . GLU A 1 268 ? 38.203 47.666 -6.464 1.00 37.21 248 GLU A N 1
ATOM 1651 C CA . GLU A 1 268 ? 39.006 48.248 -7.545 1.00 38.94 248 GLU A CA 1
ATOM 1652 C C . GLU A 1 268 ? 39.809 49.418 -7.057 1.00 39.12 248 GLU A C 1
ATOM 1653 O O . GLU A 1 268 ? 40.948 49.598 -7.479 1.00 39.59 248 GLU A O 1
ATOM 1659 N N . THR A 1 269 ? 39.258 50.193 -6.126 1.00 39.11 249 THR A N 1
ATOM 1660 C CA . THR A 1 269 ? 39.907 51.412 -5.674 1.00 38.71 249 THR A CA 1
ATOM 1661 C C . THR A 1 269 ? 40.781 51.241 -4.436 1.00 38.04 249 THR A C 1
ATOM 1662 O O . THR A 1 269 ? 41.827 51.876 -4.342 1.00 38.32 249 THR A O 1
ATOM 1666 N N . TYR A 1 270 ? 40.360 50.398 -3.499 1.00 36.79 250 TYR A N 1
ATOM 1667 C CA . TYR A 1 270 ? 41.019 50.247 -2.198 1.00 35.79 250 TYR A CA 1
ATOM 1668 C C . TYR A 1 270 ? 41.621 48.872 -1.996 1.00 35.49 250 TYR A C 1
ATOM 1669 O O . TYR A 1 270 ? 42.228 48.605 -0.945 1.00 36.04 250 TYR A O 1
ATOM 1678 N N . GLY A 1 271 ? 41.436 48.003 -2.989 1.00 35.44 251 GLY A N 1
ATOM 1679 C CA . GLY A 1 271 ? 41.905 46.636 -2.952 1.00 35.53 251 GLY A CA 1
ATOM 1680 C C . GLY A 1 271 ? 40.986 45.615 -2.338 1.00 34.99 251 GLY A C 1
ATOM 1681 O O . GLY A 1 271 ? 40.870 44.489 -2.830 1.00 35.60 251 GLY A O 1
ATOM 1682 N N . SER A 1 272 ? 40.313 46.011 -1.263 1.00 33.52 252 SER A N 1
ATOM 1683 C CA . SER A 1 272 ? 39.425 45.136 -0.518 1.00 32.35 252 SER A CA 1
ATOM 1684 C C . SER A 1 272 ? 38.586 46.008 0.419 1.00 31.81 252 SER A C 1
ATOM 1685 O O . SER A 1 272 ? 38.854 47.206 0.579 1.00 30.08 252 SER A O 1
ATOM 1688 N N . LEU A 1 273 ? 37.599 45.389 1.061 1.00 31.60 253 LEU A N 1
ATOM 1689 C CA . LEU A 1 273 ? 36.810 46.081 2.081 1.00 30.56 253 LEU A CA 1
ATOM 1690 C C . LEU A 1 273 ? 37.719 46.466 3.249 1.00 29.86 253 LEU A C 1
ATOM 1691 O O . LEU A 1 273 ? 37.599 47.535 3.783 1.00 27.97 253 LEU A O 1
ATOM 1696 N N . GLY A 1 274 ? 38.616 45.566 3.662 1.00 29.97 254 GLY A N 1
ATOM 1697 C CA . GLY A 1 274 ? 39.550 45.868 4.722 1.00 28.84 254 GLY A CA 1
ATOM 1698 C C . GLY A 1 274 ? 40.358 47.120 4.420 1.00 28.88 254 GLY A C 1
ATOM 1699 O O . GLY A 1 274 ? 40.625 47.927 5.289 1.00 27.13 254 GLY A O 1
ATOM 1700 N N . GLY A 1 275 ? 40.782 47.277 3.170 1.00 28.00 255 GLY A N 1
ATOM 1701 C CA . GLY A 1 275 ? 41.571 48.421 2.813 1.00 28.23 255 GLY A CA 1
ATOM 1702 C C . GLY A 1 275 ? 40.733 49.702 2.841 1.00 27.43 255 GLY A C 1
ATOM 1703 O O . GLY A 1 275 ? 41.224 50.771 3.125 1.00 27.73 255 GLY A O 1
ATOM 1704 N N . TYR A 1 276 ? 39.462 49.582 2.483 1.00 27.48 256 TYR A N 1
ATOM 1705 C CA . TYR A 1 276 ? 38.518 50.693 2.581 1.00 25.58 256 TYR A CA 1
ATOM 1706 C C . TYR A 1 276 ? 38.290 51.089 4.033 1.00 25.57 256 TYR A C 1
ATOM 1707 O O . TYR A 1 276 ? 38.358 52.271 4.384 1.00 25.59 256 TYR A O 1
ATOM 1716 N N . LEU A 1 277 ? 38.031 50.095 4.872 1.00 23.83 257 LEU A N 1
ATOM 1717 C CA . LEU A 1 277 ? 37.828 50.359 6.305 1.00 25.10 257 LEU A CA 1
ATOM 1718 C C . LEU A 1 277 ? 39.063 51.014 6.911 1.00 24.13 257 LEU A C 1
ATOM 1719 O O . LEU A 1 277 ? 38.970 52.010 7.637 1.00 24.83 257 LEU A O 1
ATOM 1724 N N . ARG A 1 278 ? 40.228 50.474 6.604 1.00 24.03 258 ARG A N 1
ATOM 1725 C CA . ARG A 1 278 ? 41.467 51.082 7.110 1.00 26.60 258 ARG A CA 1
ATOM 1726 C C . ARG A 1 278 ? 41.611 52.526 6.665 1.00 26.69 258 ARG A C 1
ATOM 1727 O O . ARG A 1 278 ? 41.979 53.389 7.458 1.00 27.59 258 ARG A O 1
ATOM 1735 N N . ASP A 1 279 ? 41.356 52.794 5.379 1.00 27.32 259 ASP A N 1
ATOM 1736 C CA . ASP A 1 279 ? 41.456 54.148 4.842 1.00 27.15 259 ASP A CA 1
ATOM 1737 C C . ASP A 1 279 ? 40.426 55.070 5.515 1.00 27.45 259 ASP A C 1
ATOM 1738 O O . ASP A 1 279 ? 40.650 56.282 5.639 1.00 28.18 259 ASP A O 1
ATOM 1743 N N . ALA A 1 280 ? 39.316 54.491 5.979 1.00 26.27 260 ALA A N 1
ATOM 1744 C CA . ALA A 1 280 ? 38.268 55.244 6.657 1.00 25.00 260 ALA A CA 1
ATOM 1745 C C . ALA A 1 280 ? 38.492 55.374 8.138 1.00 25.50 260 ALA A C 1
ATOM 1746 O O . ALA A 1 280 ? 37.560 55.718 8.857 1.00 25.44 260 ALA A O 1
ATOM 1748 N N . GLY A 1 281 ? 39.706 55.088 8.601 1.00 25.55 261 GLY A N 1
ATOM 1749 C CA . GLY A 1 281 ? 40.029 55.235 10.019 1.00 26.05 261 GLY A CA 1
ATOM 1750 C C . GLY A 1 281 ? 39.428 54.200 10.947 1.00 25.05 261 GLY A C 1
ATOM 1751 O O . GLY A 1 281 ? 39.256 54.442 12.152 1.00 27.78 261 GLY A O 1
ATOM 1752 N N . ILE A 1 282 ? 39.055 53.040 10.402 1.00 23.94 262 ILE A N 1
ATOM 1753 C CA . ILE A 1 282 ? 38.418 51.998 11.174 1.00 23.40 262 ILE A CA 1
ATOM 1754 C C . ILE A 1 282 ? 39.441 50.889 11.440 1.00 24.49 262 ILE A C 1
ATOM 1755 O O . ILE A 1 282 ? 39.871 50.209 10.536 1.00 25.36 262 ILE A O 1
ATOM 1760 N N . SER A 1 283 ? 39.809 50.727 12.706 1.00 23.76 263 SER A N 1
ATOM 1761 C CA . SER A 1 283 ? 40.813 49.698 13.055 1.00 23.55 263 SER A CA 1
ATOM 1762 C C . SER A 1 283 ? 40.196 48.306 13.134 1.00 22.42 263 SER A C 1
ATOM 1763 O O . SER A 1 283 ? 38.977 48.144 13.250 1.00 21.77 263 SER A O 1
ATOM 1766 N N . GLN A 1 284 ? 41.039 47.263 13.125 1.00 23.01 264 GLN A N 1
ATOM 1767 C CA . GLN A 1 284 ? 40.569 45.907 13.397 1.00 23.13 264 GLN A CA 1
ATOM 1768 C C . GLN A 1 284 ? 40.062 45.776 14.832 1.00 23.58 264 GLN A C 1
ATOM 1769 O O . GLN A 1 284 ? 39.136 45.022 15.070 1.00 23.13 264 GLN A O 1
ATOM 1775 N N . ALA A 1 285 ? 40.664 46.505 15.783 1.00 23.20 265 ALA A N 1
ATOM 1776 C CA . ALA A 1 285 ? 40.181 46.534 17.173 1.00 23.47 265 ALA A CA 1
ATOM 1777 C C . ALA A 1 285 ? 38.711 47.002 17.221 1.00 22.52 265 ALA A C 1
ATOM 1778 O O . ALA A 1 285 ? 37.861 46.417 17.916 1.00 22.75 265 ALA A O 1
ATOM 1780 N N . THR A 1 286 ? 38.431 48.041 16.457 1.00 23.45 266 THR A N 1
ATOM 1781 C CA . THR A 1 286 ? 37.071 48.584 16.400 1.00 23.97 266 THR A CA 1
ATOM 1782 C C . THR A 1 286 ? 36.130 47.590 15.736 1.00 23.40 266 THR A C 1
ATOM 1783 O O . THR A 1 286 ? 35.054 47.356 16.229 1.00 23.40 266 THR A O 1
ATOM 1787 N N . VAL A 1 287 ? 36.530 47.009 14.610 1.00 23.07 267 VAL A N 1
ATOM 1788 C CA . VAL A 1 287 ? 35.728 45.956 13.991 1.00 23.12 267 VAL A CA 1
ATOM 1789 C C . VAL A 1 287 ? 35.420 44.808 14.950 1.00 23.83 267 VAL A C 1
ATOM 1790 O O . VAL A 1 287 ? 34.318 44.342 15.034 1.00 21.74 267 VAL A O 1
ATOM 1794 N N . ASN A 1 288 ? 36.434 44.355 15.684 1.00 24.53 268 ASN A N 1
ATOM 1795 C CA . ASN A 1 288 ? 36.270 43.277 16.628 1.00 24.66 268 ASN A CA 1
ATOM 1796 C C . ASN A 1 288 ? 35.251 43.589 17.709 1.00 25.73 268 ASN A C 1
ATOM 1797 O O . ASN A 1 288 ? 34.423 42.719 18.040 1.00 25.68 268 ASN A O 1
ATOM 1802 N N . ARG A 1 289 ? 35.284 44.820 18.209 1.00 26.74 269 ARG A N 1
ATOM 1803 C CA . ARG A 1 289 ? 34.389 45.266 19.252 1.00 28.31 269 ARG A CA 1
ATOM 1804 C C . ARG A 1 289 ? 32.977 45.310 18.687 1.00 27.87 269 ARG A C 1
ATOM 1805 O O . ARG A 1 289 ? 32.053 44.842 19.317 1.00 27.62 269 ARG A O 1
ATOM 1813 N N . MET A 1 290 ? 32.864 45.861 17.478 1.00 27.17 270 MET A N 1
ATOM 1814 C CA . MET A 1 290 ? 31.586 45.899 16.768 1.00 27.50 270 MET A CA 1
ATOM 1815 C C . MET A 1 290 ? 30.978 44.522 16.554 1.00 28.52 270 MET A C 1
ATOM 1816 O O . MET A 1 290 ? 29.770 44.337 16.763 1.00 29.55 270 MET A O 1
ATOM 1821 N N . ARG A 1 291 ? 31.792 43.546 16.167 1.00 29.17 271 ARG A N 1
ATOM 1822 C CA . ARG A 1 291 ? 31.352 42.155 16.020 1.00 30.05 271 ARG A CA 1
ATOM 1823 C C . ARG A 1 291 ? 30.829 41.585 17.349 1.00 30.13 271 ARG A C 1
ATOM 1824 O O . ARG A 1 291 ? 29.775 40.950 17.407 1.00 28.94 271 ARG A O 1
ATOM 1832 N N . GLY A 1 292 ? 31.545 41.835 18.428 1.00 31.22 272 GLY A N 1
ATOM 1833 C CA . GLY A 1 292 ? 31.084 41.422 19.744 1.00 31.68 272 GLY A CA 1
ATOM 1834 C C . GLY A 1 292 ? 29.765 42.045 20.187 1.00 32.75 272 GLY A C 1
ATOM 1835 O O . GLY A 1 292 ? 28.934 41.359 20.804 1.00 32.65 272 GLY A O 1
ATOM 1836 N N . VAL A 1 293 ? 29.573 43.327 19.885 1.00 32.15 273 VAL A N 1
ATOM 1837 C CA . VAL A 1 293 ? 28.346 44.035 20.213 1.00 34.08 273 VAL A CA 1
ATOM 1838 C C . VAL A 1 293 ? 27.171 43.553 19.363 1.00 33.73 273 VAL A C 1
ATOM 1839 O O . VAL A 1 293 ? 26.064 43.408 19.865 1.00 34.78 273 VAL A O 1
ATOM 1843 N N . LEU A 1 294 ? 27.405 43.336 18.082 1.00 32.81 274 LEU A N 1
ATOM 1844 C CA . LEU A 1 294 ? 26.309 43.024 17.154 1.00 33.64 274 LEU A CA 1
ATOM 1845 C C . LEU A 1 294 ? 25.923 41.559 17.114 1.00 34.72 274 LEU A C 1
ATOM 1846 O O . LEU A 1 294 ? 24.748 41.268 16.915 1.00 33.99 274 LEU A O 1
ATOM 1851 N N . LEU A 1 295 ? 26.883 40.644 17.270 1.00 35.71 275 LEU A N 1
ATOM 1852 C CA . LEU A 1 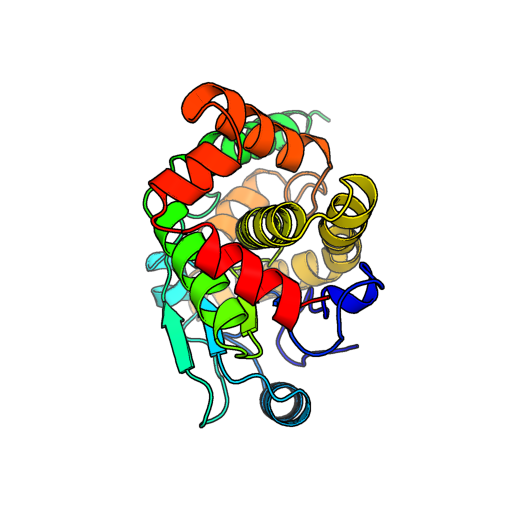295 ? 26.604 39.199 17.103 1.00 37.62 275 LEU A CA 1
ATOM 1853 C C . LEU A 1 295 ? 26.341 38.468 18.427 1.00 38.38 275 LEU A C 1
ATOM 1854 O O . LEU A 1 295 ? 26.547 39.036 19.508 1.00 39.75 275 LEU A O 1
#

Sequence (241 aa):
RELPGAWNFRDVADTATALRPGRLFRSSELSRLDDAGRATLRRLGITDVADLRSSREVARRGPGRVPDGIDVHLLPFPDLADSINDAATRYMTDEYRQFPTRNGAQRALHRVVTLLAAGRPVLTHCFAGKDRTGFVVALVLEAVGLDRDVIVADYLRSNDSVPQLRARISEMIQQRFDTELAPEVVTFTKARLSDGVLGVRAEYLAAARQTIDETYGSLGGYLRDAGISQATVNRMRGVLL

Secondary structure (DSSP, 8-state):
---TT--S-EEGGGT-TTSPTTSEEEES--TT--HHHHHHHHHHT--EEEE---HHHHHHH-S--PPTT-EEEE-----S-----HHHHHHHHHHHHHGGGSTTHHHHHHHHHHHHHTT--EEEE-SSSSSHHHHHHHHHHHHTT--HHHHHHHHHGGGGGHHHHHHHHHHHHHTTTTSPPPHHHHHHHHTTT-HHHHS--HHHHHHHHHHHHHHHSSHHHHHHHTT--HHHHHHHHHHH-

GO terms:
  GO:0005576 extracellular region (C, IDA)
  GO:0004722 protein serine/threonine phosphatase activity (F, IDA)
  GO:0004725 protein tyrosine phosphatase activity (F, IDA)
  GO:0016791 phosphatase activity (F, IDA)
  GO:0034594 phosphatidylinositol trisphosphate phosphatase activity (F, IDA)
  GO:0051701 biological process involved in interaction with host (P, IDA)

CATH classification: 3.90.190.10

Radius of gyration: 16.76 Å; Cα contacts (8 Å, |Δi|>4): 430; chains: 1; bounding box: 40×39×47 Å

Organism: Mycobacterium tuberculosis (strain CDC 1551 / Oshkosh) (NCBI:txid83331)